Protein AF-A0A183DCK0-F1 (afdb_monomer_lite)

Foldseek 3Di:
DVLLVCLPLVNCVVCVPVNVVVLVCCVVVLLLLCLCVPQLPPFDCVDPVSVVVNVSSLSSVVSSCVSPVVCLLVCLVSCVLVSLLCLLLPDDDDDPNNLSSLQVNLVSLQSDPSSLVSCPDPDLSLLSLLNSLLVPLQHEQPDPSSVSSNLSSLSSLLSSLVPLVVLVSCVVSCVLVSLVSSCVNVYPCVVSSVSSLCSSQPDPSNPVVVVVNVVSVVVVVVVVVVVVD

Organism: NCBI:txid637853

Radius of gyration: 19.76 Å; chains: 1; bounding box: 45×34×69 Å

Secondary structure (DSSP, 8-state):
-HHHHHT-HHHHHT-HHHHHHHHHHHHHTTHHHHHIIIIITT--TTSHHHHHHHHHHHHHHHHHHHH-GGGHHHHHHTTHHHHHHHHHT-SS---HHHHHHHHHHHHHHHH-HHHHHHHHHSS-HHHHHHHHHGGGGSS--SSHHHHHHHHHHHHHHHHHHTSHHHHHHHHHTTHHHHHHHHHHHTSTTHHHHHHHHHHHHSSGGGHHHHHHHHHHHHHHHHHHHHHT-

Structure (mmCIF, N/CA/C/O backbone):
data_AF-A0A183DCK0-F1
#
_entry.id   AF-A0A183DCK0-F1
#
loop_
_atom_site.group_PDB
_atom_site.id
_atom_site.type_symbol
_atom_site.label_atom_id
_atom_site.label_alt_id
_atom_site.label_comp_id
_atom_site.label_asym_id
_atom_site.label_entity_id
_atom_site.label_seq_id
_atom_site.pdbx_PDB_ins_code
_atom_site.Cartn_x
_atom_site.Cartn_y
_atom_site.Cartn_z
_atom_site.occupancy
_atom_site.B_iso_or_equiv
_atom_site.auth_seq_id
_atom_site.auth_comp_id
_atom_site.auth_asym_id
_atom_site.auth_atom_id
_atom_site.pdbx_PDB_model_num
ATOM 1 N N . LEU A 1 1 ? -16.935 0.862 16.645 1.00 60.38 1 LEU A N 1
ATOM 2 C CA . LEU A 1 1 ? -17.745 2.084 16.857 1.00 60.38 1 LEU A CA 1
ATOM 3 C C . LEU A 1 1 ? -17.142 2.965 17.949 1.00 60.38 1 LEU A C 1
ATOM 5 O O . LEU A 1 1 ? -16.462 3.898 17.568 1.00 60.38 1 LEU A O 1
ATOM 9 N N . LEU A 1 2 ? -17.230 2.630 19.247 1.00 76.62 2 LEU A N 1
ATOM 10 C CA . LEU A 1 2 ? -16.714 3.510 20.319 1.00 76.62 2 LEU A CA 1
ATOM 11 C C . LEU A 1 2 ? -15.236 3.915 20.157 1.00 76.62 2 LEU A C 1
ATOM 13 O O . LEU A 1 2 ? -14.918 5.094 20.220 1.00 76.62 2 LEU A O 1
ATOM 17 N N . PHE A 1 3 ? -14.328 2.960 19.920 1.00 75.31 3 PHE A N 1
ATOM 18 C CA . PHE A 1 3 ? -12.911 3.299 19.738 1.00 75.31 3 PHE A CA 1
ATOM 19 C C . PHE A 1 3 ? -12.665 4.164 18.504 1.00 75.31 3 PHE A C 1
ATOM 21 O O . PHE A 1 3 ? -11.875 5.085 18.596 1.00 75.31 3 PHE A O 1
ATOM 28 N N . LYS A 1 4 ? -13.380 3.911 17.401 1.00 75.56 4 LYS A N 1
ATOM 29 C CA . LYS A 1 4 ? -13.268 4.703 16.171 1.00 75.56 4 LYS A CA 1
ATOM 30 C C . LYS A 1 4 ? -13.630 6.167 16.418 1.00 75.56 4 LYS A C 1
ATOM 32 O O . LYS A 1 4 ? -12.892 7.041 15.999 1.00 75.56 4 LYS A O 1
ATOM 37 N N . GLU A 1 5 ? -14.735 6.418 17.118 1.00 77.94 5 GLU A N 1
ATOM 38 C CA . GLU A 1 5 ? -15.167 7.781 17.456 1.00 77.94 5 GLU A CA 1
ATOM 39 C C . GLU A 1 5 ? -14.168 8.472 18.392 1.00 77.94 5 GLU A C 1
ATOM 41 O O . GLU A 1 5 ? -13.833 9.631 18.192 1.00 77.94 5 GLU A O 1
ATOM 46 N N . LEU A 1 6 ? -13.635 7.752 19.384 1.00 78.31 6 LEU A N 1
ATOM 47 C CA . LEU A 1 6 ? -12.652 8.305 20.323 1.00 78.31 6 LEU A CA 1
ATOM 48 C C . LEU A 1 6 ? -11.279 8.565 19.694 1.00 78.31 6 LEU A C 1
ATOM 50 O O . LEU A 1 6 ? -10.517 9.376 20.217 1.00 78.31 6 LEU A O 1
ATOM 54 N N . THR A 1 7 ? -10.943 7.849 18.623 1.00 78.56 7 THR A N 1
ATOM 55 C CA . THR A 1 7 ? -9.705 8.058 17.874 1.00 78.56 7 THR A CA 1
ATOM 56 C C . THR A 1 7 ? -9.913 8.911 16.638 1.00 78.56 7 THR A C 1
ATOM 58 O O . THR A 1 7 ? -8.972 9.045 15.878 1.00 78.56 7 THR A O 1
ATOM 61 N N . ASP A 1 8 ? -11.102 9.443 16.366 1.00 82.88 8 ASP A N 1
ATOM 62 C CA . ASP A 1 8 ? -11.321 10.279 15.185 1.00 82.88 8 ASP A CA 1
ATOM 63 C C . ASP A 1 8 ? -10.396 11.509 15.193 1.00 82.88 8 ASP A C 1
ATOM 65 O O . ASP A 1 8 ? -10.153 12.096 16.250 1.00 82.88 8 ASP A O 1
ATOM 69 N N . VAL A 1 9 ? -9.851 11.879 14.031 1.00 75.44 9 VAL A N 1
ATOM 70 C CA . VAL A 1 9 ? -8.828 12.932 13.918 1.00 75.44 9 VAL A CA 1
ATOM 71 C C . VAL A 1 9 ? -9.340 14.269 14.456 1.00 75.44 9 VAL A C 1
ATOM 73 O O . VAL A 1 9 ? -8.598 14.961 15.157 1.00 75.44 9 VAL A O 1
ATOM 76 N N . ASP A 1 10 ? -10.610 14.605 14.219 1.00 76.62 10 ASP A N 1
ATOM 77 C CA . ASP A 1 10 ? -11.201 15.837 14.746 1.00 76.62 10 ASP A CA 1
ATOM 78 C C . ASP A 1 10 ? -11.257 15.787 16.280 1.00 76.62 10 ASP A C 1
ATOM 80 O O . ASP A 1 10 ? -10.845 16.729 16.958 1.00 76.62 10 ASP A O 1
ATOM 84 N N . THR A 1 11 ? -11.633 14.634 16.839 1.00 76.19 11 THR A N 1
ATOM 85 C CA . THR A 1 11 ? -11.680 14.415 18.295 1.00 76.19 11 THR A CA 1
ATOM 86 C C . THR A 1 11 ? -10.284 14.454 18.929 1.00 76.19 11 THR A C 1
ATOM 88 O O . THR A 1 11 ? -10.108 15.002 20.021 1.00 76.19 11 THR A O 1
ATOM 91 N N . LEU A 1 12 ? -9.265 13.905 18.260 1.00 75.31 12 LEU A N 1
ATOM 92 C CA . LEU A 1 12 ? -7.881 13.938 18.747 1.00 75.31 12 LEU A CA 1
ATOM 93 C C . LEU A 1 12 ? -7.300 15.362 18.722 1.00 75.31 12 LEU A C 1
ATOM 95 O O . LEU A 1 12 ? -6.540 15.729 19.625 1.00 75.31 12 LEU A O 1
ATOM 99 N N . ASN A 1 13 ? -7.694 16.177 17.742 1.00 75.12 13 ASN A N 1
ATOM 100 C CA . ASN A 1 13 ? -7.242 17.563 17.599 1.00 75.12 13 ASN A CA 1
ATOM 101 C C . ASN A 1 13 ? -7.903 18.529 18.599 1.00 75.12 13 ASN A C 1
ATOM 103 O O . ASN A 1 13 ? -7.311 19.552 18.944 1.00 75.12 13 ASN A O 1
ATOM 107 N N . GLU A 1 14 ? -9.091 18.212 19.121 1.00 75.88 14 GLU A N 1
ATOM 108 C CA . GLU A 1 14 ? -9.791 19.048 20.111 1.00 75.88 14 GLU A CA 1
ATOM 109 C C . GLU A 1 14 ? -9.135 19.043 21.508 1.00 75.88 14 GLU A C 1
ATOM 111 O O . GLU A 1 14 ? -9.396 19.930 22.327 1.00 75.88 14 GLU A O 1
ATOM 116 N N . GLY A 1 15 ? -8.254 18.079 21.802 1.00 72.25 15 GLY A N 1
ATOM 117 C CA . GLY A 1 15 ? -7.637 17.941 23.120 1.00 72.25 15 GLY A CA 1
ATOM 118 C C . GLY A 1 15 ? -6.331 17.155 23.121 1.00 72.25 15 GLY A C 1
ATOM 119 O O . GLY A 1 15 ? -6.280 16.065 23.691 1.00 72.25 15 GLY A O 1
ATOM 120 N N . GLU A 1 16 ? -5.254 17.740 22.580 1.00 67.44 16 GLU A N 1
ATOM 121 C CA . GLU A 1 16 ? -3.932 17.098 22.413 1.00 67.44 16 GLU A CA 1
ATOM 122 C C . GLU A 1 16 ? -3.433 16.346 23.666 1.00 67.44 16 GLU A C 1
ATOM 124 O O . GLU A 1 16 ? -2.915 15.232 23.577 1.00 67.44 16 GLU A O 1
ATOM 129 N N . GLY A 1 17 ? -3.623 16.916 24.864 1.00 72.75 17 GLY A N 1
ATOM 130 C CA . GLY A 1 17 ? -3.184 16.297 26.121 1.00 72.75 17 GLY A CA 1
ATOM 131 C C . GLY A 1 17 ? -4.008 15.075 26.561 1.00 72.75 17 GLY A C 1
ATOM 132 O O . GLY A 1 17 ? -3.490 14.210 27.272 1.00 72.75 17 GLY A O 1
ATOM 133 N N . GLY A 1 18 ? -5.284 14.999 26.171 1.00 77.19 18 GLY A N 1
ATOM 134 C CA . GLY A 1 18 ? -6.150 13.836 26.396 1.00 77.19 18 GLY A CA 1
ATOM 135 C C . GLY A 1 18 ? -5.949 12.769 25.321 1.00 77.19 18 GLY A C 1
ATOM 136 O O . GLY A 1 18 ? -5.794 11.592 25.649 1.00 77.19 18 GLY A O 1
ATOM 137 N N . ALA A 1 19 ? -5.848 13.209 24.066 1.00 78.06 19 ALA A N 1
ATOM 138 C CA . ALA A 1 19 ? -5.544 12.388 22.901 1.00 78.06 19 ALA A CA 1
ATOM 139 C C . ALA A 1 19 ? -4.237 11.608 23.089 1.00 78.06 19 ALA A C 1
ATOM 141 O O . ALA A 1 19 ? -4.235 10.382 23.012 1.00 78.06 19 ALA A O 1
ATOM 142 N N . ALA A 1 20 ? -3.147 12.286 23.465 1.00 81.56 20 ALA A N 1
ATOM 143 C CA . ALA A 1 20 ? -1.859 11.633 23.691 1.00 81.56 20 ALA A CA 1
ATOM 144 C C . ALA A 1 20 ? -1.940 10.508 24.738 1.00 81.56 20 ALA A C 1
ATOM 146 O O . ALA A 1 20 ? -1.397 9.430 24.511 1.00 81.56 20 ALA A O 1
ATOM 147 N N . LYS A 1 21 ? -2.677 10.718 25.840 1.00 85.75 21 LYS A N 1
ATOM 148 C CA . LYS A 1 21 ? -2.867 9.700 26.889 1.00 85.75 21 LYS A CA 1
ATOM 149 C C . LYS A 1 21 ? -3.709 8.519 26.421 1.00 85.75 21 LYS A C 1
ATOM 151 O O . LYS A 1 21 ? -3.420 7.389 26.806 1.00 85.75 21 LYS A O 1
ATOM 156 N N . LEU A 1 22 ? -4.752 8.768 25.627 1.00 84.38 22 LEU A N 1
ATOM 157 C CA . LEU A 1 22 ? -5.562 7.701 25.045 1.00 84.38 22 LEU A CA 1
ATOM 158 C C . LEU A 1 22 ? -4.717 6.854 24.091 1.00 84.38 22 LEU A C 1
ATOM 160 O O . LEU A 1 22 ? -4.708 5.633 24.212 1.00 84.38 22 LEU A O 1
ATOM 164 N N . ILE A 1 23 ? -3.958 7.496 23.200 1.00 84.44 23 ILE A N 1
ATOM 165 C CA . ILE A 1 23 ? -3.058 6.803 22.276 1.00 84.44 23 ILE A CA 1
ATOM 166 C C . ILE A 1 23 ? -1.980 6.035 23.052 1.00 84.44 23 ILE A C 1
ATOM 168 O O . ILE A 1 23 ? -1.741 4.869 22.752 1.00 84.44 23 ILE A O 1
ATOM 172 N N . ASP A 1 24 ? -1.384 6.620 24.096 1.00 86.94 24 ASP A N 1
ATOM 173 C CA . ASP A 1 24 ? -0.443 5.915 24.979 1.00 86.94 24 ASP A CA 1
ATOM 174 C C . ASP A 1 24 ? -1.068 4.668 25.612 1.00 86.94 24 ASP A C 1
ATOM 176 O O . ASP A 1 24 ? -0.432 3.615 25.654 1.00 86.94 24 ASP A O 1
ATOM 180 N N . ALA A 1 25 ? -2.316 4.764 26.074 1.00 87.62 25 ALA A N 1
ATOM 181 C CA . ALA A 1 25 ? -3.033 3.637 26.656 1.00 87.62 25 ALA A CA 1
ATOM 182 C C . ALA A 1 25 ? -3.350 2.549 25.616 1.00 87.62 25 ALA A C 1
ATOM 184 O O . ALA A 1 25 ? -3.190 1.367 25.914 1.00 87.62 25 ALA A O 1
ATOM 185 N N . LEU A 1 26 ? -3.752 2.927 24.399 1.00 85.19 26 LEU A N 1
ATOM 186 C CA . LEU A 1 26 ? -4.018 1.988 23.303 1.00 85.19 26 LEU A CA 1
ATOM 187 C C . LEU A 1 26 ? -2.738 1.263 22.865 1.00 85.19 26 LEU A C 1
ATOM 189 O O . LEU A 1 26 ? -2.720 0.036 22.763 1.00 85.19 26 LEU A O 1
ATOM 193 N N . VAL A 1 27 ? -1.649 2.007 22.665 1.00 84.31 27 VAL A N 1
ATOM 194 C CA . VAL A 1 27 ? -0.335 1.453 22.304 1.00 84.31 27 VAL A CA 1
ATOM 195 C C . VAL A 1 27 ? 0.192 0.548 23.422 1.00 84.31 27 VAL A C 1
ATOM 197 O O . VAL A 1 27 ? 0.602 -0.582 23.159 1.00 84.31 27 VAL A O 1
ATOM 200 N N . GLY A 1 28 ? 0.132 1.003 24.678 1.00 84.12 28 GLY A N 1
ATOM 201 C CA . GLY A 1 28 ? 0.543 0.217 25.845 1.00 84.12 28 GLY A CA 1
ATOM 202 C C . GLY A 1 28 ? -0.314 -1.034 26.069 1.00 84.12 28 GLY A C 1
ATOM 203 O O . GLY A 1 28 ? 0.189 -2.041 26.564 1.00 84.12 28 GLY A O 1
ATOM 204 N N . GLY A 1 29 ? -1.581 -0.997 25.653 1.00 84.25 29 GLY A N 1
ATOM 205 C CA . GLY A 1 29 ? -2.537 -2.100 25.726 1.00 84.25 29 GLY A CA 1
ATOM 206 C C . GLY A 1 29 ? -2.437 -3.134 24.602 1.00 84.25 29 GLY A C 1
ATOM 207 O O . GLY A 1 29 ? -3.351 -3.941 24.474 1.00 84.25 29 GLY A O 1
ATOM 208 N N . GLN A 1 30 ? -1.371 -3.121 23.789 1.00 85.06 30 GLN A N 1
ATOM 209 C CA . GLN A 1 30 ? -1.190 -4.042 22.656 1.00 85.06 30 GLN A CA 1
ATOM 210 C C . GLN A 1 30 ? -2.368 -4.005 21.665 1.00 85.06 30 GLN A C 1
ATOM 212 O O . GLN A 1 30 ? -2.911 -5.042 21.272 1.00 85.06 30 GLN A O 1
ATOM 217 N N . LEU A 1 31 ? -2.780 -2.795 21.263 1.00 83.94 31 LEU A N 1
ATOM 218 C CA . LEU A 1 31 ? -3.867 -2.585 20.300 1.00 83.94 31 LEU A CA 1
ATOM 219 C C . LEU A 1 31 ? -3.729 -3.472 19.053 1.00 83.94 31 LEU A C 1
ATOM 221 O O . LEU A 1 31 ? -4.703 -4.115 18.670 1.00 83.94 31 LEU A O 1
ATOM 225 N N . ILE A 1 32 ? -2.543 -3.524 18.430 1.00 85.69 32 ILE A N 1
ATOM 226 C CA . ILE A 1 32 ? -2.361 -4.276 17.180 1.00 85.69 32 ILE A CA 1
ATOM 227 C C . ILE A 1 32 ? -2.448 -5.776 17.422 1.00 85.69 32 ILE A C 1
ATOM 229 O O . ILE A 1 32 ? -3.179 -6.446 16.700 1.00 85.69 32 ILE A O 1
ATOM 233 N N . GLU A 1 33 ? -1.761 -6.308 18.432 1.00 83.69 33 GLU A N 1
ATOM 234 C CA . GLU A 1 33 ? -1.868 -7.728 18.779 1.00 83.69 33 GLU A CA 1
ATOM 235 C C . GLU A 1 33 ? -3.328 -8.126 19.038 1.00 83.69 33 GLU A C 1
ATOM 237 O O . GLU A 1 33 ? -3.812 -9.116 18.486 1.00 83.69 33 GLU A O 1
ATOM 242 N N . THR A 1 34 ? -4.057 -7.311 19.805 1.00 83.56 34 THR A N 1
ATOM 243 C CA . THR A 1 34 ? -5.474 -7.546 20.101 1.00 83.56 34 THR A CA 1
ATOM 244 C C . THR A 1 34 ? -6.317 -7.500 18.829 1.00 83.56 34 THR A C 1
ATOM 246 O O . THR A 1 34 ? -7.148 -8.379 18.613 1.00 83.56 34 THR A O 1
ATOM 249 N N . LEU A 1 35 ? -6.095 -6.515 17.956 1.00 82.62 35 LEU A N 1
ATOM 250 C CA . LEU A 1 35 ? -6.803 -6.392 16.683 1.00 82.62 35 LEU A CA 1
ATOM 251 C C . LEU A 1 35 ? -6.548 -7.608 15.791 1.00 82.62 35 LEU A C 1
ATOM 253 O O . LEU A 1 35 ? -7.496 -8.187 15.259 1.00 82.62 35 LEU A O 1
ATOM 257 N N . VAL A 1 36 ? -5.288 -8.021 15.657 1.00 81.81 36 VAL A N 1
ATOM 258 C CA . VAL A 1 36 ? -4.904 -9.152 14.811 1.00 81.81 36 VAL A CA 1
ATOM 259 C C . VAL A 1 36 ? -5.510 -10.454 15.345 1.00 81.81 36 VAL A C 1
ATOM 261 O O . VAL A 1 36 ? -6.183 -11.163 14.599 1.00 81.81 36 VAL A O 1
ATOM 264 N N . GLN A 1 37 ? -5.362 -10.738 16.642 1.00 79.19 37 GLN A N 1
ATOM 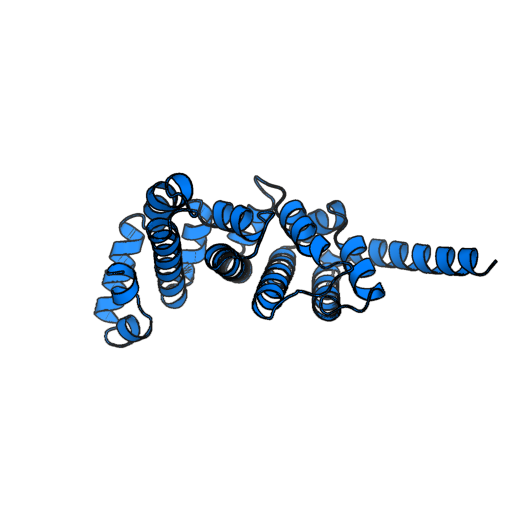265 C CA . GLN A 1 37 ? -5.876 -11.972 17.249 1.00 79.19 37 GLN A CA 1
ATOM 266 C C . GLN A 1 37 ? -7.409 -12.027 17.313 1.00 79.19 37 GLN A C 1
ATOM 268 O O . GLN A 1 37 ? -8.001 -13.094 17.151 1.00 79.19 37 GLN A O 1
ATOM 273 N N . GLN A 1 38 ? -8.070 -10.903 17.605 1.00 74.75 38 GLN A N 1
ATOM 274 C CA . GLN A 1 38 ? -9.519 -10.889 17.843 1.00 74.75 38 GLN A CA 1
ATOM 275 C C . GLN A 1 38 ? -10.335 -10.615 16.586 1.00 74.75 38 GLN A C 1
ATOM 277 O O . GLN A 1 38 ? -11.450 -11.117 16.485 1.00 74.75 38 GLN A O 1
ATOM 282 N N . SER A 1 39 ? -9.806 -9.828 15.648 1.00 72.88 39 SER A N 1
ATOM 283 C CA . SER A 1 39 ? -10.558 -9.411 14.460 1.00 72.88 39 SER A CA 1
ATOM 284 C C . SER A 1 39 ? -10.136 -10.236 13.253 1.00 72.88 39 SER A C 1
ATOM 286 O O . SER A 1 39 ? -10.895 -11.035 12.721 1.00 72.88 39 SER A O 1
ATOM 288 N N . VAL A 1 40 ? -8.874 -10.101 12.872 1.00 72.19 40 VAL A N 1
ATOM 289 C CA . VAL A 1 40 ? -8.329 -10.609 11.611 1.00 72.19 40 VAL A CA 1
ATOM 290 C C . VAL A 1 40 ? -8.345 -12.138 11.498 1.00 72.19 40 VAL A C 1
ATOM 292 O O . VAL A 1 40 ? -8.562 -12.669 10.410 1.00 72.19 40 VAL A O 1
ATOM 295 N N . GLU A 1 41 ? -8.087 -12.856 12.590 1.00 74.94 41 GLU A N 1
ATOM 296 C CA . GLU A 1 41 ? -7.992 -14.323 12.563 1.00 74.94 41 GLU A CA 1
ATOM 297 C C . GLU A 1 41 ? -9.324 -15.036 12.825 1.00 74.94 41 GLU A C 1
ATOM 299 O O . GLU A 1 41 ? -9.424 -16.244 12.605 1.00 74.94 41 GLU A O 1
ATOM 304 N N . ARG A 1 42 ? -10.337 -14.319 13.322 1.00 84.00 42 ARG A N 1
ATOM 305 C CA . ARG A 1 42 ? -11.556 -14.930 13.874 1.00 84.00 42 ARG A CA 1
ATOM 306 C C . ARG A 1 42 ? -12.841 -14.497 13.193 1.00 84.00 42 ARG A C 1
ATOM 308 O O . ARG A 1 42 ? -13.797 -15.265 13.241 1.00 84.00 42 ARG A O 1
ATOM 315 N N . LEU A 1 43 ? -12.870 -13.290 12.638 1.00 87.38 43 LEU A N 1
ATOM 316 C CA . LEU A 1 43 ? -14.071 -12.718 12.052 1.00 87.38 43 LEU A CA 1
ATOM 317 C C . LEU A 1 43 ? -14.263 -13.193 10.609 1.00 87.38 43 LEU A C 1
ATOM 319 O O . LEU A 1 43 ? -13.312 -13.288 9.830 1.00 87.38 43 LEU A O 1
ATOM 323 N N . ASP A 1 44 ? -15.510 -13.480 10.266 1.00 88.25 44 ASP A N 1
ATOM 324 C CA . ASP A 1 44 ? -15.971 -13.870 8.944 1.00 88.25 44 ASP A CA 1
ATOM 325 C C . ASP A 1 44 ? -16.509 -12.641 8.201 1.00 88.25 44 ASP A C 1
ATOM 327 O O . ASP A 1 44 ? -17.615 -12.165 8.447 1.00 88.25 44 ASP A O 1
ATOM 331 N N . GLU A 1 45 ? -15.736 -12.141 7.235 1.00 90.88 45 GLU A N 1
ATOM 332 C CA . GLU A 1 45 ? -16.111 -10.981 6.414 1.00 90.88 45 GLU A CA 1
ATOM 333 C C . GLU A 1 45 ? -17.342 -11.211 5.517 1.00 90.88 45 GLU A C 1
ATOM 335 O O . GLU A 1 45 ? -17.824 -10.271 4.884 1.00 90.88 45 GLU A O 1
ATOM 340 N N . THR A 1 46 ? -17.888 -12.432 5.450 1.00 91.06 46 THR A N 1
ATOM 341 C CA . THR A 1 46 ? -19.195 -12.673 4.815 1.00 91.06 46 THR A CA 1
ATOM 342 C C . THR A 1 46 ? -20.368 -12.257 5.709 1.00 91.06 46 THR A C 1
ATOM 344 O O . THR A 1 46 ? -21.479 -12.040 5.212 1.00 91.06 46 THR A O 1
ATOM 347 N N . VAL A 1 47 ? -20.128 -12.082 7.012 1.00 95.06 47 VAL A N 1
ATOM 348 C CA . VAL A 1 47 ? -21.081 -11.530 7.975 1.00 95.06 47 VAL A CA 1
ATOM 349 C C . VAL A 1 47 ? -20.876 -10.020 8.052 1.00 95.06 47 VAL A C 1
ATOM 351 O O . VAL A 1 47 ? -19.824 -9.540 8.464 1.00 95.06 47 VAL A O 1
ATOM 354 N N . LYS A 1 48 ? -21.906 -9.249 7.680 1.00 93.75 48 LYS A N 1
ATOM 355 C CA . LYS A 1 48 ? -21.819 -7.783 7.580 1.00 93.75 48 LYS A CA 1
ATOM 356 C C . LYS A 1 48 ? -21.277 -7.119 8.852 1.00 93.75 48 LYS A C 1
ATOM 358 O O . LYS A 1 48 ? -20.363 -6.311 8.761 1.00 93.75 48 LYS A O 1
ATOM 363 N N . ASP A 1 49 ? -21.808 -7.479 10.017 1.00 92.88 49 ASP A N 1
ATOM 364 C CA . ASP A 1 49 ? -21.403 -6.865 11.289 1.00 92.88 49 ASP A CA 1
ATOM 365 C C . ASP A 1 49 ? -19.929 -7.151 11.626 1.00 92.88 49 ASP A C 1
ATOM 367 O O . ASP A 1 49 ? -19.243 -6.321 12.223 1.00 92.88 49 ASP A O 1
ATOM 371 N N . GLU A 1 50 ? -19.420 -8.313 11.213 1.00 93.62 50 GLU A N 1
ATOM 372 C CA . GLU A 1 50 ? -18.028 -8.715 11.414 1.00 93.62 50 GLU A CA 1
ATOM 373 C C . GLU A 1 50 ? -17.091 -8.030 10.407 1.00 93.62 50 GLU A C 1
ATOM 375 O O . GLU A 1 50 ? -16.015 -7.555 10.782 1.00 93.62 50 GLU A O 1
ATOM 380 N N . ALA A 1 51 ? -17.528 -7.872 9.154 1.00 93.44 51 ALA A N 1
ATOM 381 C CA . ALA A 1 51 ? -16.833 -7.056 8.160 1.00 93.44 51 ALA A CA 1
ATOM 382 C C . ALA A 1 51 ? -16.735 -5.584 8.601 1.00 93.44 51 ALA A C 1
ATOM 384 O O . ALA A 1 51 ? -15.654 -4.992 8.529 1.00 93.44 51 ALA A O 1
ATOM 385 N N . ASP A 1 52 ? -17.828 -5.017 9.125 1.00 92.69 52 ASP A N 1
ATOM 386 C CA . ASP A 1 52 ? -17.874 -3.658 9.676 1.00 92.69 52 ASP A CA 1
ATOM 387 C C . ASP A 1 52 ? -16.970 -3.531 10.917 1.00 92.69 52 ASP A C 1
ATOM 389 O O . ASP A 1 52 ? -16.351 -2.486 11.147 1.00 92.69 52 ASP A O 1
ATOM 393 N N . ALA A 1 53 ? -16.850 -4.585 11.732 1.00 90.88 53 ALA A N 1
ATOM 394 C CA . ALA A 1 53 ? -15.933 -4.607 12.869 1.00 90.88 53 ALA A CA 1
ATOM 395 C C . ALA A 1 53 ? -14.464 -4.543 12.422 1.00 90.88 53 ALA A C 1
ATOM 397 O O . ALA A 1 53 ? -13.713 -3.735 12.975 1.00 90.88 53 ALA A O 1
ATOM 398 N N . ILE A 1 54 ? -14.072 -5.310 11.396 1.00 92.50 54 ILE A N 1
ATOM 399 C CA . ILE A 1 54 ? -12.727 -5.235 10.798 1.00 92.50 54 ILE A CA 1
ATOM 400 C C . ILE A 1 54 ? -12.471 -3.833 10.246 1.00 92.50 54 ILE A C 1
ATOM 402 O O . ILE A 1 54 ? -11.452 -3.229 10.577 1.00 92.50 54 ILE A O 1
ATOM 406 N N . HIS A 1 55 ? -13.413 -3.284 9.478 1.00 93.25 55 HIS A N 1
ATOM 407 C CA . HIS A 1 55 ? -13.289 -1.947 8.900 1.00 93.25 55 HIS A CA 1
ATOM 408 C C . HIS A 1 55 ? -13.039 -0.879 9.974 1.00 93.25 55 HIS A C 1
ATOM 410 O O . HIS A 1 55 ? -12.119 -0.067 9.883 1.00 93.25 55 HIS A O 1
ATOM 416 N N . ASN A 1 56 ? -13.837 -0.908 11.045 1.00 91.19 56 ASN A N 1
ATOM 417 C CA . ASN A 1 56 ? -13.683 0.011 12.168 1.00 91.19 56 ASN A CA 1
ATOM 418 C C . ASN A 1 56 ? -12.348 -0.175 12.897 1.00 91.19 56 ASN A C 1
ATOM 420 O O . ASN A 1 56 ? -11.791 0.801 13.390 1.00 91.19 56 ASN A O 1
ATOM 424 N N . ALA A 1 57 ? -11.850 -1.408 12.991 1.00 90.75 57 ALA A N 1
ATOM 425 C CA . ALA A 1 57 ? -10.569 -1.684 13.620 1.00 90.75 57 ALA A CA 1
ATOM 426 C C . ALA A 1 57 ? -9.403 -1.115 12.795 1.00 90.75 57 ALA A C 1
ATOM 428 O O . ALA A 1 57 ? -8.501 -0.511 13.370 1.00 90.75 57 ALA A O 1
ATOM 429 N N . LEU A 1 58 ? -9.445 -1.238 11.463 1.00 93.38 58 LEU A N 1
ATOM 430 C CA . LEU A 1 58 ? -8.455 -0.621 10.571 1.00 93.38 58 LEU A CA 1
ATOM 431 C C . LEU A 1 58 ? -8.467 0.908 10.675 1.00 93.38 58 LEU A C 1
ATOM 433 O O . LEU A 1 58 ? -7.403 1.506 10.792 1.00 93.38 58 LEU A O 1
ATOM 437 N N . SER A 1 59 ? -9.653 1.515 10.757 1.00 92.62 59 SER A N 1
ATOM 438 C CA . SER A 1 59 ? -9.799 2.963 10.962 1.00 92.62 59 SER A CA 1
ATOM 439 C C . SER A 1 59 ? -9.196 3.453 12.277 1.00 92.62 59 SER A C 1
ATOM 441 O O . SER A 1 59 ? -8.535 4.484 12.307 1.00 92.62 59 SER A O 1
ATOM 443 N N . VAL A 1 60 ? -9.319 2.686 13.365 1.00 90.75 60 VAL A N 1
ATOM 444 C CA . VAL A 1 60 ? -8.622 3.014 14.621 1.00 90.75 60 VAL A CA 1
ATOM 445 C C . VAL A 1 60 ? -7.101 3.001 14.431 1.00 90.75 60 VAL A C 1
ATOM 447 O O . VAL A 1 60 ? -6.412 3.857 14.980 1.00 90.75 60 VAL A O 1
ATOM 450 N N . VAL A 1 61 ? -6.562 2.048 13.664 1.00 92.31 61 VAL A N 1
ATOM 451 C CA . VAL A 1 61 ? -5.114 1.976 13.401 1.00 92.31 61 VAL A CA 1
ATOM 452 C C . VAL A 1 61 ? -4.639 3.154 12.563 1.00 92.31 61 VAL A C 1
ATOM 454 O O . VAL A 1 61 ? -3.613 3.739 12.898 1.00 92.31 61 VAL A O 1
ATOM 457 N N . GLU A 1 62 ? -5.365 3.499 11.504 1.00 93.56 62 GLU A N 1
ATOM 458 C CA . GLU A 1 62 ? -5.064 4.659 10.663 1.00 93.56 62 GLU A CA 1
ATOM 459 C C . GLU A 1 62 ? -5.005 5.941 11.496 1.00 93.56 62 GLU A C 1
ATOM 461 O O . GLU A 1 62 ? -3.971 6.603 11.521 1.00 93.56 62 GLU A O 1
ATOM 466 N N . ASN A 1 63 ? -6.035 6.216 12.297 1.00 91.00 63 ASN A N 1
ATOM 467 C CA . ASN A 1 63 ? -6.055 7.431 13.104 1.00 91.00 63 ASN A CA 1
ATOM 468 C C . ASN A 1 63 ? -4.908 7.476 14.134 1.00 91.00 63 ASN A C 1
ATOM 470 O O . ASN A 1 63 ? -4.349 8.535 14.432 1.00 91.00 63 ASN A O 1
ATOM 474 N N . VAL A 1 64 ? -4.533 6.319 14.697 1.00 90.62 64 VAL A N 1
ATOM 475 C CA . VAL A 1 64 ? -3.362 6.221 15.581 1.00 90.62 64 VAL A CA 1
ATOM 476 C C . VAL A 1 64 ? -2.073 6.516 14.810 1.00 90.62 64 VAL A C 1
ATOM 478 O O . VAL A 1 64 ? -1.188 7.162 15.368 1.00 90.62 64 VAL A O 1
ATOM 481 N N . LEU A 1 65 ? -1.944 6.058 13.561 1.00 92.62 65 LEU A N 1
ATOM 482 C CA . LEU A 1 65 ? -0.780 6.331 12.713 1.00 92.62 65 LEU A CA 1
ATOM 483 C C . LEU A 1 65 ? -0.692 7.808 12.317 1.00 92.62 65 LEU A C 1
ATOM 485 O O . LEU A 1 65 ? 0.409 8.356 12.365 1.00 92.62 65 LEU A O 1
ATOM 489 N N . ASP A 1 66 ? -1.818 8.455 12.022 1.00 90.75 66 ASP A N 1
ATOM 490 C CA . ASP A 1 66 ? -1.875 9.892 11.725 1.00 90.75 66 ASP A CA 1
ATOM 491 C C . ASP A 1 66 ? -1.369 10.727 12.904 1.00 90.75 66 ASP A C 1
ATOM 493 O O . ASP A 1 66 ? -0.563 11.645 12.739 1.00 90.75 66 ASP A O 1
ATOM 497 N N . PHE A 1 67 ? -1.781 10.367 14.122 1.00 87.62 67 PHE A N 1
ATOM 498 C CA . PHE A 1 67 ? -1.339 11.056 15.333 1.00 87.62 67 PHE A CA 1
ATOM 499 C C . PHE A 1 67 ? 0.075 10.639 15.780 1.00 87.62 67 PHE A C 1
ATOM 501 O O . PHE A 1 67 ? 0.823 11.430 16.361 1.00 87.62 67 PHE A O 1
ATOM 508 N N . ARG A 1 68 ? 0.462 9.379 15.547 1.00 89.81 68 ARG A N 1
ATOM 509 C CA . ARG A 1 68 ? 1.737 8.793 15.986 1.00 89.81 68 ARG A CA 1
ATOM 510 C C . ARG A 1 68 ? 2.368 7.929 14.884 1.00 89.81 68 ARG A C 1
ATOM 512 O O . ARG A 1 68 ? 2.374 6.700 14.997 1.00 89.81 68 ARG A O 1
ATOM 519 N N . PRO A 1 69 ? 3.052 8.543 13.900 1.00 92.44 69 PRO A N 1
ATOM 520 C CA . PRO A 1 69 ? 3.661 7.816 12.780 1.00 92.44 69 PRO A CA 1
ATOM 521 C C . PRO A 1 69 ? 4.684 6.749 13.197 1.00 92.44 69 PRO A C 1
ATOM 523 O O . PRO A 1 69 ? 4.839 5.726 12.535 1.00 92.44 69 PRO A O 1
ATOM 526 N N . ALA A 1 70 ? 5.351 6.941 14.343 1.00 91.06 70 ALA A N 1
ATOM 527 C CA . ALA A 1 70 ? 6.290 5.967 14.908 1.00 91.06 70 ALA A CA 1
ATOM 528 C C . ALA A 1 70 ? 5.642 4.609 15.250 1.00 91.06 70 ALA A C 1
ATOM 530 O O . ALA A 1 70 ? 6.348 3.615 15.406 1.00 91.06 70 ALA A O 1
ATOM 531 N N . PHE A 1 71 ? 4.310 4.541 15.349 1.00 92.75 71 PHE A N 1
ATOM 532 C CA . PHE A 1 71 ? 3.584 3.296 15.592 1.00 92.75 71 PHE A CA 1
ATOM 533 C C . PHE A 1 71 ? 3.588 2.341 14.385 1.00 92.75 71 PHE A C 1
ATOM 535 O O . PHE A 1 71 ? 3.279 1.158 14.540 1.00 92.75 71 PHE A O 1
ATOM 542 N N . ALA A 1 72 ? 4.005 2.809 13.202 1.00 96.25 72 ALA A N 1
ATOM 543 C CA . ALA A 1 72 ? 4.107 1.986 11.998 1.00 96.25 72 ALA A CA 1
ATOM 544 C C . ALA A 1 72 ? 4.977 0.733 12.203 1.00 96.25 72 ALA A C 1
ATOM 546 O O . ALA A 1 72 ? 4.603 -0.348 11.745 1.00 96.25 72 ALA A O 1
ATOM 547 N N . ASP A 1 73 ? 6.087 0.837 12.941 1.00 95.50 73 ASP A N 1
ATOM 548 C CA . ASP A 1 73 ? 6.948 -0.317 13.230 1.00 95.50 73 ASP A CA 1
ATOM 549 C C . ASP A 1 73 ? 6.209 -1.372 14.062 1.00 95.50 73 ASP A C 1
ATOM 551 O O . ASP A 1 73 ? 6.247 -2.560 13.734 1.00 95.50 73 ASP A O 1
ATOM 555 N N . SER A 1 74 ? 5.435 -0.946 15.065 1.00 94.06 74 SER A N 1
ATOM 556 C CA . SER A 1 74 ? 4.607 -1.848 15.871 1.00 94.06 74 SER A CA 1
ATOM 557 C C . SER A 1 74 ? 3.542 -2.560 15.031 1.00 94.06 74 SER A C 1
ATOM 559 O O . SER A 1 74 ? 3.343 -3.763 15.205 1.00 94.06 74 SER A O 1
ATOM 561 N N . CYS A 1 75 ? 2.917 -1.876 14.063 1.00 94.88 75 CYS A N 1
ATOM 562 C CA . CYS A 1 75 ? 1.990 -2.503 13.111 1.00 94.88 75 CYS A CA 1
ATOM 563 C C . CYS A 1 75 ? 2.658 -3.622 12.289 1.00 94.88 75 CYS A C 1
ATOM 565 O O . CYS A 1 75 ? 2.034 -4.645 11.980 1.00 94.88 75 CYS A O 1
ATOM 567 N N . VAL A 1 76 ? 3.934 -3.457 11.933 1.00 94.56 76 VAL A N 1
ATOM 568 C CA . VAL A 1 76 ? 4.692 -4.461 11.173 1.00 94.56 76 VAL A CA 1
ATOM 569 C C . VAL A 1 76 ? 5.105 -5.639 12.054 1.00 94.56 76 VAL A C 1
ATOM 571 O O . VAL A 1 76 ? 5.000 -6.800 11.638 1.00 94.56 76 VAL A O 1
ATOM 574 N N . GLU A 1 77 ? 5.576 -5.366 13.268 1.00 92.38 77 GLU A N 1
ATOM 575 C CA . GLU A 1 77 ? 6.056 -6.386 14.204 1.00 92.38 77 GLU A CA 1
ATOM 576 C C . GLU A 1 77 ? 4.928 -7.264 14.742 1.00 92.38 77 GLU A C 1
ATOM 578 O O . GLU A 1 77 ? 5.087 -8.485 14.783 1.00 92.38 77 GLU A O 1
ATOM 583 N N . GLN A 1 78 ? 3.778 -6.668 15.060 1.00 91.06 78 GLN A N 1
ATOM 584 C CA . GLN A 1 78 ? 2.632 -7.347 15.675 1.00 91.06 78 GLN A CA 1
ATOM 585 C C . GLN A 1 78 ? 1.697 -8.025 14.654 1.00 91.06 78 GLN A C 1
ATOM 587 O O . GLN A 1 78 ? 0.598 -8.452 14.991 1.00 91.06 78 GLN A O 1
ATOM 592 N N . GLY A 1 79 ? 2.127 -8.166 13.396 1.00 89.50 79 GLY A N 1
ATOM 593 C CA . GLY A 1 79 ? 1.487 -9.052 12.416 1.00 89.50 79 GLY A CA 1
ATOM 594 C C . GLY A 1 79 ? 0.437 -8.412 11.504 1.00 89.50 79 GLY A C 1
ATOM 595 O O . GLY A 1 79 ? 0.105 -9.023 10.482 1.00 89.50 79 GLY A O 1
ATOM 596 N N . LEU A 1 80 ? -0.007 -7.179 11.773 1.00 93.94 80 LEU A N 1
ATOM 597 C CA . LEU A 1 80 ? -0.997 -6.486 10.936 1.00 93.94 80 LEU A CA 1
ATOM 598 C C . LEU A 1 80 ? -0.515 -6.344 9.489 1.00 93.94 80 LEU A C 1
ATOM 600 O O . LEU A 1 80 ? -1.246 -6.692 8.565 1.00 93.94 80 LEU A O 1
ATOM 604 N N . PHE A 1 81 ? 0.743 -5.945 9.280 1.00 95.19 81 PHE A N 1
ATOM 605 C CA . PHE A 1 81 ? 1.325 -5.828 7.936 1.00 95.19 81 PHE A CA 1
ATOM 606 C C . PHE A 1 81 ? 1.185 -7.113 7.102 1.00 95.19 81 PHE A C 1
ATOM 608 O O . PHE A 1 81 ? 0.851 -7.075 5.919 1.00 95.19 81 PHE A O 1
ATOM 615 N N . SER A 1 82 ? 1.409 -8.274 7.726 1.00 92.88 82 SER A N 1
ATOM 616 C CA . SER A 1 82 ? 1.324 -9.560 7.025 1.00 92.88 82 SER A CA 1
ATOM 617 C C . SER A 1 82 ? -0.110 -9.906 6.631 1.00 92.88 82 SER A C 1
ATOM 619 O O . SER A 1 82 ? -0.323 -10.548 5.602 1.00 92.88 82 SER A O 1
ATOM 621 N N . TRP A 1 83 ? -1.089 -9.503 7.442 1.00 93.69 83 TRP A N 1
ATOM 622 C CA . TRP A 1 83 ? -2.493 -9.657 7.088 1.00 93.69 83 TRP A CA 1
ATOM 623 C C . TRP A 1 83 ? -2.906 -8.702 5.970 1.00 93.69 83 TRP A C 1
ATOM 625 O O . TRP A 1 83 ? -3.472 -9.167 4.984 1.00 93.69 83 TRP A O 1
ATOM 635 N N . LEU A 1 84 ? -2.544 -7.418 6.068 1.00 96.56 84 LEU A N 1
ATOM 636 C CA . LEU A 1 84 ? -2.843 -6.406 5.049 1.00 96.56 84 LEU A CA 1
ATOM 637 C C . LEU A 1 84 ? -2.324 -6.830 3.674 1.00 96.56 84 LEU A C 1
ATOM 639 O O . LEU A 1 84 ? -3.076 -6.811 2.704 1.00 96.56 84 LEU A O 1
ATOM 643 N N . LEU A 1 85 ? -1.080 -7.318 3.602 1.00 96.75 85 LEU A N 1
ATOM 644 C CA . LEU A 1 85 ? -0.498 -7.844 2.367 1.00 96.75 85 LEU A CA 1
ATOM 645 C C . LEU A 1 85 ? -1.350 -8.968 1.760 1.00 96.75 85 LEU A C 1
ATOM 647 O O . LEU A 1 85 ? -1.649 -8.939 0.566 1.00 96.75 85 LEU A O 1
ATOM 651 N N . ARG A 1 86 ? -1.766 -9.955 2.566 1.00 94.56 86 ARG A N 1
ATOM 652 C CA . ARG A 1 86 ? -2.606 -11.064 2.085 1.00 94.56 86 ARG A CA 1
ATOM 653 C C . ARG A 1 86 ? -3.993 -10.591 1.668 1.00 94.56 86 ARG A C 1
ATOM 655 O O . ARG A 1 86 ? -4.501 -11.061 0.655 1.00 94.56 86 ARG A O 1
ATOM 662 N N . ARG A 1 87 ? -4.594 -9.679 2.432 1.00 95.50 87 ARG A N 1
ATOM 663 C CA . ARG A 1 87 ? -5.950 -9.184 2.195 1.00 95.50 87 ARG A CA 1
ATOM 664 C C . ARG A 1 87 ? -6.022 -8.313 0.944 1.00 95.50 87 ARG A C 1
ATOM 666 O O . ARG A 1 87 ? -6.849 -8.573 0.074 1.00 95.50 87 ARG A O 1
ATOM 673 N N . ALA A 1 88 ? -5.097 -7.365 0.800 1.00 97.31 88 ALA A N 1
ATOM 674 C CA . ALA A 1 88 ? -4.995 -6.488 -0.364 1.00 97.31 88 ALA A CA 1
ATOM 675 C C . ALA A 1 88 ? -4.743 -7.269 -1.666 1.00 97.31 88 ALA A C 1
ATOM 677 O O . ALA A 1 88 ? -5.245 -6.901 -2.723 1.00 97.31 88 ALA A O 1
ATOM 678 N N . THR A 1 89 ? -3.997 -8.374 -1.599 1.00 96.94 89 THR A N 1
ATOM 679 C CA . THR A 1 89 ? -3.659 -9.205 -2.772 1.00 96.94 89 THR A CA 1
ATOM 680 C C . THR A 1 89 ? -4.564 -10.429 -2.939 1.00 96.94 89 THR A C 1
ATOM 682 O O . THR A 1 89 ? -4.342 -11.263 -3.823 1.00 96.94 89 THR A O 1
ATOM 685 N N . GLN A 1 90 ? -5.613 -10.547 -2.119 1.00 94.94 90 GLN A N 1
ATOM 686 C CA . GLN A 1 90 ? -6.553 -11.658 -2.180 1.00 94.94 90 GLN A CA 1
ATOM 687 C C . GLN A 1 90 ? -7.282 -11.674 -3.527 1.00 94.94 90 GLN A C 1
ATOM 689 O O . GLN A 1 90 ? -7.784 -10.656 -4.005 1.00 94.94 90 GLN A O 1
ATOM 694 N N . ARG A 1 91 ? -7.391 -12.852 -4.146 1.00 93.25 91 ARG A N 1
ATOM 695 C CA . ARG A 1 91 ? -8.172 -13.023 -5.379 1.00 93.25 91 ARG A CA 1
ATOM 696 C C . ARG A 1 91 ? -9.666 -12.904 -5.092 1.00 93.25 91 ARG A C 1
ATOM 698 O O . ARG A 1 91 ? -10.137 -13.424 -4.088 1.00 93.25 91 ARG A O 1
ATOM 705 N N . GLY A 1 92 ? -10.402 -12.304 -6.020 1.00 90.06 92 GLY A N 1
ATOM 706 C CA . GLY A 1 92 ? -11.851 -12.145 -5.917 1.00 90.06 92 GLY A CA 1
ATOM 707 C C . GLY A 1 92 ? -12.288 -10.705 -6.147 1.00 90.06 92 GLY A C 1
ATOM 708 O O . GLY A 1 92 ? -11.483 -9.860 -6.548 1.00 90.06 92 GLY A O 1
ATOM 709 N N . THR A 1 93 ? -13.571 -10.457 -5.900 1.00 91.81 93 THR A N 1
ATOM 710 C CA . THR A 1 93 ? -14.199 -9.139 -6.020 1.00 91.81 93 THR A CA 1
ATOM 711 C C . THR A 1 93 ? -13.570 -8.136 -5.062 1.00 91.81 93 THR A C 1
ATOM 713 O O . THR A 1 93 ? -13.093 -8.503 -3.989 1.00 91.81 93 THR A O 1
ATOM 716 N N . LEU A 1 94 ? -13.564 -6.866 -5.459 1.00 96.12 94 LEU A N 1
ATOM 717 C CA . LEU A 1 94 ? -13.203 -5.782 -4.563 1.00 96.12 94 LEU A CA 1
ATOM 718 C C . LEU A 1 94 ? -14.348 -5.534 -3.575 1.00 96.12 94 LEU A C 1
ATOM 720 O O . LEU A 1 94 ? -15.505 -5.423 -3.972 1.00 96.12 94 LEU A O 1
ATOM 724 N N . ASP A 1 95 ? -13.997 -5.441 -2.301 1.00 96.25 95 ASP A N 1
ATOM 725 C CA . ASP A 1 95 ? -14.878 -5.051 -1.208 1.00 96.25 95 ASP A CA 1
ATOM 726 C C . ASP A 1 95 ? -14.207 -3.926 -0.394 1.00 96.25 95 ASP A C 1
ATOM 728 O O . ASP A 1 95 ? -13.029 -3.614 -0.602 1.00 96.25 95 ASP A O 1
ATOM 732 N N . ALA A 1 96 ? -14.950 -3.315 0.531 1.00 96.12 96 ALA A N 1
ATOM 733 C CA . ALA A 1 96 ? -14.476 -2.164 1.302 1.00 96.12 96 ALA A CA 1
ATOM 734 C C . ALA A 1 96 ? -13.232 -2.469 2.157 1.00 96.12 96 ALA A C 1
ATOM 736 O O . ALA A 1 96 ? -12.335 -1.637 2.260 1.00 96.12 96 ALA A O 1
ATOM 737 N N . ASN A 1 97 ? -13.134 -3.665 2.740 1.00 96.31 97 ASN A N 1
ATOM 738 C CA . ASN A 1 97 ? -11.989 -4.044 3.568 1.00 96.31 97 ASN A CA 1
ATOM 739 C C . ASN A 1 97 ? -10.762 -4.376 2.720 1.00 96.31 97 ASN A C 1
ATOM 741 O O . ASN A 1 97 ? -9.640 -4.081 3.127 1.00 96.31 97 ASN A O 1
ATOM 745 N N . LYS A 1 98 ? -10.949 -4.935 1.520 1.00 97.50 98 LYS A N 1
ATOM 746 C CA . LYS A 1 98 ? -9.865 -5.127 0.550 1.00 97.50 98 LYS A CA 1
ATOM 747 C C . LYS A 1 98 ? -9.282 -3.797 0.083 1.00 97.50 98 LYS A C 1
ATOM 749 O O . LYS A 1 98 ? -8.059 -3.678 -0.014 1.00 97.50 98 LYS A O 1
ATOM 754 N N . MET A 1 99 ? -10.151 -2.825 -0.205 1.00 97.81 99 MET A N 1
ATOM 755 C CA . MET A 1 99 ? -9.739 -1.461 -0.531 1.00 97.81 99 MET A CA 1
ATOM 756 C C . MET A 1 99 ? -8.895 -0.887 0.606 1.00 97.81 99 MET A C 1
ATOM 758 O O . MET A 1 99 ? -7.725 -0.562 0.399 1.00 97.81 99 MET A O 1
ATOM 762 N N . TYR A 1 100 ? -9.449 -0.883 1.819 1.00 97.62 100 TYR A N 1
ATOM 763 C CA . TYR A 1 100 ? -8.787 -0.306 2.984 1.00 97.62 100 TYR A CA 1
ATOM 764 C C . TYR A 1 100 ? -7.454 -0.997 3.293 1.00 97.62 100 TYR A C 1
ATOM 766 O O . TYR A 1 100 ? -6.452 -0.361 3.611 1.00 97.62 100 TYR A O 1
ATOM 774 N N . ALA A 1 101 ? -7.401 -2.322 3.122 1.00 97.75 101 ALA A N 1
ATOM 775 C CA . ALA A 1 101 ? -6.173 -3.078 3.296 1.00 97.75 101 ALA A CA 1
ATOM 776 C C . ALA A 1 101 ? -5.078 -2.658 2.305 1.00 97.75 101 ALA A C 1
ATOM 778 O O . ALA A 1 101 ? -3.905 -2.655 2.673 1.00 97.75 101 ALA A O 1
ATOM 779 N N . SER A 1 102 ? -5.434 -2.318 1.060 1.00 98.50 102 SER A N 1
ATOM 780 C CA . SER A 1 102 ? -4.458 -1.862 0.061 1.00 98.50 102 SER A CA 1
ATOM 781 C C . SER A 1 102 ? -3.906 -0.471 0.357 1.00 98.50 102 SER A C 1
ATOM 783 O O . SER A 1 102 ? -2.700 -0.268 0.225 1.00 98.50 102 SER A O 1
ATOM 785 N N . GLU A 1 103 ? -4.755 0.441 0.823 1.00 98.31 103 GLU A N 1
ATOM 786 C CA . GLU A 1 103 ? -4.367 1.787 1.247 1.00 98.31 103 GLU A CA 1
ATOM 787 C C . GLU A 1 103 ? -3.426 1.733 2.455 1.00 98.31 103 GLU A C 1
ATOM 789 O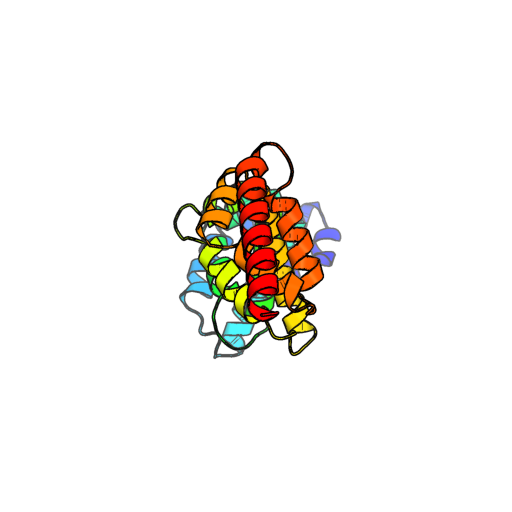 O . GLU A 1 103 ? -2.294 2.218 2.401 1.00 98.31 103 GLU A O 1
ATOM 794 N N . LEU A 1 104 ? -3.832 1.027 3.515 1.00 98.06 104 LEU A N 1
ATOM 795 C CA . LEU A 1 104 ? -3.037 0.927 4.736 1.00 98.06 104 LEU A CA 1
ATOM 796 C C . LEU A 1 104 ? -1.718 0.163 4.508 1.00 98.06 104 LEU A C 1
ATOM 798 O O . LEU A 1 104 ? -0.696 0.472 5.124 1.00 98.06 104 LEU A O 1
ATOM 802 N N . LEU A 1 105 ? -1.699 -0.815 3.593 1.00 98.44 105 LEU A N 1
ATOM 803 C CA . LEU A 1 105 ? -0.465 -1.483 3.167 1.00 98.44 105 LEU A CA 1
ATOM 804 C C . LEU A 1 105 ? 0.508 -0.503 2.499 1.00 98.44 105 LEU A C 1
ATOM 806 O O . LEU A 1 105 ? 1.698 -0.507 2.834 1.00 98.44 105 LEU A O 1
ATOM 810 N N . ALA A 1 106 ? 0.017 0.313 1.561 1.00 98.38 106 ALA A N 1
ATOM 811 C CA . ALA A 1 106 ? 0.821 1.328 0.889 1.00 98.38 106 ALA A CA 1
ATOM 812 C C . ALA A 1 106 ? 1.361 2.353 1.899 1.00 98.38 106 ALA A C 1
ATOM 814 O O . ALA A 1 106 ? 2.565 2.632 1.897 1.00 98.38 106 ALA A O 1
ATOM 815 N N . LEU A 1 107 ? 0.520 2.810 2.836 1.00 98.06 107 LEU A N 1
ATOM 816 C CA . LEU A 1 107 ? 0.908 3.721 3.914 1.00 98.06 107 LEU A CA 1
ATOM 817 C C . LEU A 1 107 ? 2.054 3.156 4.763 1.00 98.06 107 LEU A C 1
ATOM 819 O O . LEU A 1 107 ? 3.050 3.847 4.993 1.00 98.06 107 LEU A O 1
ATOM 8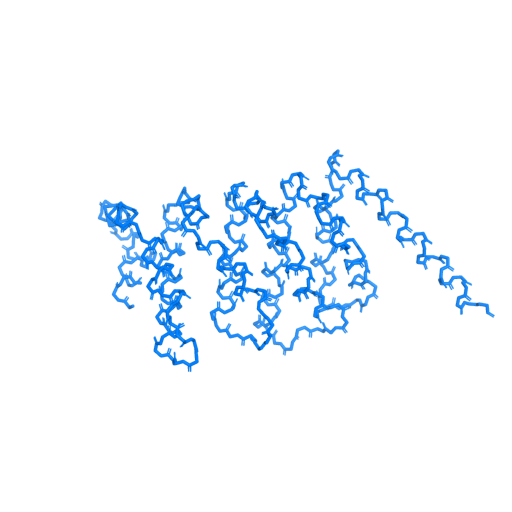23 N N . LEU A 1 108 ? 1.960 1.899 5.211 1.00 98.25 108 LEU A N 1
ATOM 824 C CA . LEU A 1 108 ? 3.005 1.278 6.034 1.00 98.25 108 LEU A CA 1
ATOM 825 C C . LEU A 1 108 ? 4.323 1.113 5.262 1.00 98.25 108 LEU A C 1
ATOM 827 O O . LEU A 1 108 ? 5.392 1.400 5.808 1.00 98.25 108 LEU A O 1
ATOM 831 N N . LEU A 1 109 ? 4.265 0.692 3.992 1.00 98.19 109 LEU A N 1
ATOM 832 C CA . LEU A 1 109 ? 5.453 0.579 3.132 1.00 98.19 109 LEU A CA 1
ATOM 833 C C . LEU A 1 109 ? 6.122 1.931 2.888 1.00 98.19 109 LEU A C 1
ATOM 835 O O . LEU A 1 109 ? 7.353 1.995 2.808 1.00 98.19 109 LEU A O 1
ATOM 839 N N . GLN A 1 110 ? 5.331 2.997 2.778 1.00 97.31 110 GLN A N 1
ATOM 840 C CA . GLN A 1 110 ? 5.828 4.359 2.622 1.00 97.31 110 GLN A CA 1
ATOM 841 C C . GLN A 1 110 ? 6.459 4.873 3.924 1.00 97.31 110 GLN A C 1
ATOM 843 O O . GLN A 1 110 ? 7.540 5.467 3.897 1.00 97.31 110 GLN A O 1
ATOM 848 N N . SER A 1 111 ? 5.824 4.588 5.060 1.00 96.38 111 SER A N 1
ATOM 849 C CA . SER A 1 111 ? 6.162 5.165 6.365 1.00 96.38 111 SER A CA 1
ATOM 850 C C . SER A 1 111 ? 7.398 4.554 7.024 1.00 96.38 111 SER A C 1
ATOM 852 O O . SER A 1 111 ? 8.124 5.267 7.713 1.00 96.38 111 SER A O 1
ATOM 854 N N . THR A 1 112 ? 7.688 3.263 6.817 1.00 97.06 112 THR A N 1
ATOM 855 C CA . THR A 1 112 ? 8.814 2.603 7.501 1.00 97.06 112 THR A CA 1
ATOM 856 C C . THR A 1 112 ? 9.627 1.656 6.616 1.00 97.06 112 THR A C 1
ATOM 858 O O . THR A 1 112 ? 9.111 0.890 5.801 1.00 97.06 112 THR A O 1
ATOM 861 N N . GLU A 1 113 ? 10.949 1.668 6.814 1.00 97.12 113 GLU A N 1
ATOM 862 C CA . GLU A 1 113 ? 11.856 0.684 6.218 1.00 97.12 113 GLU A CA 1
ATOM 863 C C . GLU A 1 113 ? 11.599 -0.733 6.740 1.00 97.12 113 GLU A C 1
ATOM 865 O O . GLU A 1 113 ? 11.815 -1.698 6.003 1.00 97.12 113 GLU A O 1
ATOM 870 N N . LEU A 1 114 ? 11.095 -0.877 7.969 1.00 96.94 114 LEU A N 1
ATOM 871 C CA . LEU A 1 114 ? 10.788 -2.181 8.548 1.00 96.94 114 LEU A CA 1
ATOM 872 C C . LEU A 1 114 ? 9.711 -2.913 7.739 1.00 96.94 114 LEU 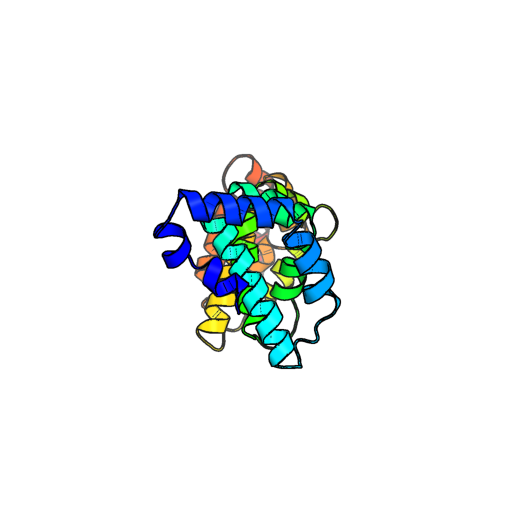A C 1
ATOM 874 O O . LEU A 1 114 ? 9.862 -4.103 7.470 1.00 96.94 114 LEU A O 1
ATOM 878 N N . ALA A 1 115 ? 8.679 -2.204 7.272 1.00 97.44 115 ALA A N 1
ATOM 879 C CA . ALA A 1 115 ? 7.666 -2.764 6.374 1.00 97.44 115 ALA A CA 1
ATOM 880 C C . ALA A 1 115 ? 8.293 -3.238 5.055 1.00 97.44 115 ALA A C 1
ATOM 882 O O . ALA A 1 115 ? 8.025 -4.349 4.595 1.00 97.44 115 ALA A O 1
ATOM 883 N N . ARG A 1 116 ? 9.185 -2.427 4.470 1.00 97.25 116 ARG A N 1
ATOM 884 C CA . ARG A 1 116 ? 9.863 -2.754 3.204 1.00 97.25 116 ARG A CA 1
ATOM 885 C C . ARG A 1 116 ? 10.763 -3.981 3.330 1.00 97.25 116 ARG A C 1
ATOM 887 O O . ARG A 1 116 ? 10.790 -4.789 2.405 1.00 97.25 116 ARG A O 1
ATOM 894 N N . LYS A 1 117 ? 11.452 -4.149 4.463 1.00 95.75 117 LYS A N 1
ATOM 895 C CA . LYS A 1 117 ? 12.207 -5.371 4.794 1.00 95.75 117 LYS A CA 1
ATOM 896 C C . LYS A 1 117 ? 11.270 -6.561 4.980 1.00 95.75 117 LYS A C 1
ATOM 898 O O . LYS A 1 117 ? 11.423 -7.586 4.318 1.00 95.75 117 LYS A O 1
ATOM 903 N N . ARG A 1 118 ? 10.240 -6.401 5.817 1.00 95.56 118 ARG A N 1
ATOM 904 C CA . ARG A 1 118 ? 9.285 -7.464 6.153 1.00 95.56 118 ARG A CA 1
ATOM 905 C C . ARG A 1 118 ? 8.550 -8.013 4.931 1.00 95.56 118 ARG A C 1
ATOM 907 O O . ARG A 1 118 ? 8.217 -9.198 4.931 1.00 95.56 118 ARG A O 1
ATOM 914 N N . LEU A 1 119 ? 8.340 -7.191 3.898 1.00 95.62 119 LEU A N 1
ATOM 915 C CA . LEU A 1 119 ? 7.701 -7.577 2.637 1.00 95.62 119 LEU A CA 1
ATOM 916 C C . LEU A 1 119 ? 8.335 -8.816 1.991 1.00 95.62 119 LEU A C 1
ATOM 918 O O . LEU A 1 119 ? 7.616 -9.580 1.357 1.00 95.62 119 LEU A O 1
ATOM 922 N N . THR A 1 120 ? 9.650 -9.010 2.136 1.00 90.75 120 THR A N 1
ATOM 923 C CA . THR A 1 120 ? 10.397 -10.081 1.451 1.00 90.75 120 THR A CA 1
ATOM 924 C C . THR A 1 120 ? 11.089 -11.065 2.402 1.00 90.75 120 THR A C 1
ATOM 926 O O . THR A 1 120 ? 11.723 -12.015 1.945 1.00 90.75 120 THR A O 1
ATOM 929 N N . GLU A 1 121 ? 10.952 -10.882 3.722 1.00 86.38 121 GLU A N 1
ATOM 930 C CA . GLU A 1 121 ? 11.601 -11.716 4.748 1.00 86.38 121 GLU A CA 1
ATOM 931 C C . GLU A 1 121 ? 10.979 -13.112 4.900 1.00 86.38 121 GLU A C 1
ATOM 933 O O . GLU A 1 121 ? 11.698 -14.107 4.973 1.00 86.38 121 GLU A O 1
ATOM 938 N N . LYS A 1 122 ? 9.646 -13.191 5.020 1.00 76.62 122 LYS A N 1
ATOM 939 C CA . LYS A 1 122 ? 8.926 -14.443 5.351 1.00 76.62 122 LYS A CA 1
ATOM 940 C C . LYS A 1 122 ? 8.032 -14.951 4.226 1.00 76.62 122 LYS A C 1
ATOM 942 O O . LYS A 1 122 ? 7.757 -16.144 4.144 1.00 76.62 122 LYS A O 1
ATOM 947 N N . VAL A 1 123 ? 7.544 -14.036 3.401 1.00 76.00 123 VAL A N 1
ATOM 948 C CA . VAL A 1 123 ? 6.679 -14.289 2.251 1.00 76.00 123 VAL A CA 1
ATOM 949 C C . VAL A 1 123 ? 7.291 -13.519 1.095 1.00 76.00 123 VAL A C 1
ATOM 951 O O . VAL A 1 123 ? 7.862 -12.453 1.313 1.00 76.00 123 VAL A O 1
ATOM 954 N N . ASP A 1 124 ? 7.183 -14.037 -0.123 1.00 83.69 124 ASP A N 1
ATOM 955 C CA . ASP A 1 124 ? 7.518 -13.242 -1.297 1.00 83.69 124 ASP A CA 1
ATOM 956 C C . ASP A 1 124 ? 6.381 -12.246 -1.578 1.00 83.69 124 ASP A C 1
ATOM 958 O O . ASP A 1 124 ? 5.446 -12.516 -2.334 1.00 83.69 124 ASP A O 1
ATOM 962 N N . GLY A 1 125 ? 6.403 -11.107 -0.882 1.00 90.81 125 GLY A N 1
ATOM 963 C CA . GLY A 1 125 ? 5.378 -10.078 -1.029 1.00 90.81 125 GLY A CA 1
ATOM 964 C C . GLY A 1 125 ? 5.350 -9.446 -2.420 1.00 90.81 125 GLY A C 1
ATOM 965 O O . GLY A 1 125 ? 4.284 -9.006 -2.849 1.00 90.81 125 GLY A O 1
ATOM 966 N N . PHE A 1 126 ? 6.470 -9.455 -3.157 1.00 92.31 126 PHE A N 1
ATOM 967 C CA . PHE A 1 126 ? 6.476 -9.008 -4.552 1.00 92.31 126 PHE A CA 1
ATOM 968 C C . PHE A 1 126 ? 5.671 -9.942 -5.436 1.00 92.31 126 PHE A C 1
ATOM 970 O O . PHE A 1 126 ? 4.869 -9.457 -6.225 1.00 92.31 126 PHE A O 1
ATOM 977 N N . ASP A 1 127 ? 5.816 -11.256 -5.280 1.00 93.06 127 ASP A N 1
ATOM 978 C CA . ASP A 1 127 ? 5.008 -12.216 -6.034 1.00 93.06 127 ASP A CA 1
ATOM 979 C C . ASP A 1 127 ? 3.500 -11.982 -5.817 1.00 93.06 127 ASP A C 1
ATOM 981 O O . ASP A 1 127 ? 2.728 -11.964 -6.777 1.00 93.06 127 ASP A O 1
ATOM 985 N N . LEU A 1 128 ? 3.071 -11.695 -4.582 1.00 96.06 128 LEU A N 1
ATOM 986 C CA . LEU A 1 128 ? 1.674 -11.354 -4.286 1.00 96.06 128 LEU A CA 1
ATOM 987 C C . LEU A 1 128 ? 1.223 -10.047 -4.962 1.00 96.06 128 LEU A C 1
ATOM 989 O O . LEU A 1 128 ? 0.180 -10.025 -5.623 1.00 96.06 128 LEU A O 1
ATOM 993 N N . LEU A 1 129 ? 2.006 -8.973 -4.828 1.00 97.88 129 LEU A N 1
ATOM 994 C CA . LEU A 1 129 ? 1.695 -7.667 -5.422 1.00 97.88 129 LEU A CA 1
ATOM 995 C C . LEU A 1 129 ? 1.667 -7.735 -6.955 1.00 97.88 129 LEU A C 1
ATOM 997 O O . LEU A 1 129 ? 0.701 -7.294 -7.578 1.00 97.88 129 LEU A O 1
ATOM 1001 N N . LEU A 1 130 ? 2.684 -8.345 -7.569 1.00 97.25 130 LEU A N 1
ATOM 1002 C CA . LEU A 1 130 ? 2.809 -8.479 -9.022 1.00 97.25 130 LEU A CA 1
ATOM 1003 C C . LEU A 1 130 ? 1.703 -9.359 -9.605 1.00 97.25 130 LEU A C 1
ATOM 1005 O O . LEU A 1 130 ? 1.139 -9.017 -10.645 1.00 97.25 130 LEU A O 1
ATOM 1009 N N . ARG A 1 131 ? 1.324 -10.453 -8.931 1.00 96.25 131 ARG A N 1
ATOM 1010 C CA . ARG A 1 131 ? 0.174 -11.273 -9.350 1.00 96.25 131 ARG A CA 1
ATOM 1011 C C . ARG A 1 131 ? -1.138 -10.504 -9.283 1.00 96.25 131 ARG A C 1
ATOM 1013 O O . ARG A 1 131 ? -1.960 -10.673 -10.181 1.00 96.25 131 ARG A O 1
ATOM 1020 N N . SER A 1 132 ? -1.334 -9.683 -8.251 1.00 96.69 132 SER A N 1
ATOM 1021 C CA . SER A 1 132 ? -2.530 -8.843 -8.137 1.00 96.69 132 SER A CA 1
ATOM 1022 C C . SER A 1 132 ? -2.583 -7.821 -9.279 1.00 96.69 132 SER A C 1
ATOM 1024 O O . SER A 1 132 ? -3.554 -7.786 -10.039 1.00 96.69 132 SER A O 1
ATOM 1026 N N . LEU A 1 133 ? -1.481 -7.092 -9.497 1.00 97.44 133 LEU A N 1
ATOM 1027 C CA . LEU A 1 133 ? -1.333 -6.114 -10.580 1.00 97.44 133 LEU A CA 1
ATOM 1028 C C . LEU A 1 133 ? -1.473 -6.738 -11.975 1.00 97.44 133 LEU A C 1
ATOM 1030 O O . LEU A 1 133 ? -2.022 -6.114 -12.883 1.00 97.44 133 LEU A O 1
ATOM 1034 N N . ALA A 1 134 ? -1.049 -7.990 -12.160 1.00 96.25 134 ALA A N 1
ATOM 1035 C CA . ALA A 1 134 ? -1.170 -8.695 -13.434 1.00 96.25 134 ALA A CA 1
ATOM 1036 C C . ALA A 1 134 ? -2.620 -8.866 -13.921 1.00 96.25 134 ALA A C 1
ATOM 1038 O O . ALA A 1 134 ? -2.822 -9.134 -15.109 1.00 96.25 134 ALA A O 1
ATOM 1039 N N . THR A 1 135 ? -3.620 -8.667 -13.061 1.00 94.81 135 THR A N 1
ATOM 1040 C CA . THR A 1 135 ? -5.039 -8.598 -13.450 1.00 94.81 135 THR A CA 1
ATOM 1041 C C . THR A 1 135 ? -5.303 -7.436 -14.421 1.00 94.81 135 THR A C 1
ATOM 1043 O O . THR A 1 135 ? -6.041 -7.596 -15.395 1.00 94.81 135 THR A O 1
ATOM 1046 N N . TYR A 1 136 ? -4.597 -6.314 -14.243 1.00 94.56 136 TYR A N 1
ATOM 1047 C CA . TYR A 1 136 ? -4.753 -5.069 -15.010 1.00 94.56 136 TYR A CA 1
ATOM 1048 C C . TYR A 1 136 ? -3.772 -4.942 -16.184 1.00 94.56 136 TYR A C 1
ATOM 1050 O O . TYR A 1 136 ? -3.594 -3.867 -16.759 1.00 94.56 136 TYR A O 1
ATOM 1058 N N . LYS A 1 137 ? -3.098 -6.039 -16.564 1.00 92.75 137 LYS A N 1
ATOM 1059 C CA . LYS A 1 137 ? -2.105 -6.012 -17.652 1.00 92.75 137 LYS A CA 1
ATOM 1060 C C . LYS A 1 137 ? -2.719 -5.829 -19.040 1.00 92.75 137 LYS A C 1
ATOM 1062 O O . LYS A 1 137 ? -2.031 -5.378 -19.940 1.00 92.75 137 LYS A O 1
ATOM 1067 N N . ARG A 1 138 ? -3.988 -6.215 -19.223 1.00 91.44 138 ARG A N 1
ATOM 1068 C CA . ARG A 1 138 ? -4.715 -6.184 -20.513 1.00 91.44 138 ARG A CA 1
ATOM 1069 C C . ARG A 1 138 ? -6.116 -5.580 -20.426 1.00 91.44 138 ARG A C 1
ATOM 1071 O O . ARG A 1 138 ? -6.758 -5.378 -21.454 1.00 91.44 138 ARG A O 1
ATOM 1078 N N . HIS A 1 139 ? -6.589 -5.295 -19.220 1.00 91.69 139 HIS A N 1
ATOM 1079 C CA . HIS A 1 139 ? -7.925 -4.776 -18.965 1.00 91.69 139 HIS A CA 1
ATOM 1080 C C . HIS A 1 139 ? -7.811 -3.566 -18.051 1.00 91.69 139 HIS A C 1
ATOM 1082 O O . HIS A 1 139 ? -6.939 -3.527 -17.184 1.00 91.69 139 HIS A O 1
ATOM 1088 N N . ASP A 1 140 ? -8.682 -2.592 -18.276 1.00 94.69 140 ASP A N 1
ATOM 1089 C CA . ASP A 1 140 ? -8.833 -1.461 -17.373 1.00 94.69 140 ASP A CA 1
ATOM 1090 C C . ASP A 1 140 ? -9.651 -1.884 -16.140 1.00 94.69 140 ASP A C 1
ATOM 1092 O O . ASP A 1 140 ? -10.477 -2.797 -16.258 1.00 94.69 140 ASP A O 1
ATOM 1096 N N . PRO A 1 141 ? -9.459 -1.228 -14.982 1.00 95.25 141 PRO A N 1
ATOM 1097 C CA . PRO A 1 141 ? -10.358 -1.376 -13.843 1.00 95.25 141 PRO A CA 1
ATOM 1098 C C . PRO A 1 141 ? -11.815 -1.104 -14.246 1.00 95.25 141 PRO A C 1
ATOM 1100 O O . PRO A 1 141 ? -12.094 -0.182 -15.020 1.00 95.25 141 PRO A O 1
ATOM 1103 N N . ALA A 1 142 ? -12.751 -1.890 -13.721 1.00 94.44 142 ALA A N 1
ATOM 1104 C CA . ALA A 1 142 ? -14.174 -1.805 -14.041 1.00 94.44 142 ALA A CA 1
ATOM 1105 C C . ALA A 1 142 ? -14.889 -0.648 -13.322 1.00 94.44 142 ALA A C 1
ATOM 1107 O O . ALA A 1 142 ? -16.000 -0.280 -13.706 1.00 94.44 142 ALA A O 1
ATOM 1108 N N . SER A 1 143 ? -14.277 -0.078 -12.281 1.00 96.38 143 SER A N 1
ATOM 1109 C CA . SER A 1 143 ? -14.845 1.005 -11.471 1.00 96.38 143 SER A CA 1
ATOM 1110 C C . SER A 1 143 ? -13.771 1.978 -10.974 1.00 96.38 143 SER A C 1
ATOM 1112 O O . SER A 1 143 ? -12.574 1.710 -11.086 1.00 96.38 143 SER A O 1
ATOM 1114 N N . ALA A 1 144 ? -14.207 3.122 -10.433 1.00 97.06 144 ALA A N 1
ATOM 1115 C CA . ALA A 1 144 ? -13.313 4.084 -9.789 1.00 97.06 144 ALA A CA 1
ATOM 1116 C C . ALA A 1 144 ? -12.616 3.468 -8.568 1.00 97.06 144 ALA A C 1
ATOM 1118 O O . ALA A 1 144 ? -11.402 3.599 -8.456 1.00 97.06 144 ALA A O 1
ATOM 1119 N N . ASP A 1 145 ? -13.360 2.724 -7.748 1.00 96.81 145 ASP A N 1
ATOM 1120 C CA . ASP A 1 145 ? -12.827 2.000 -6.596 1.00 96.81 145 ASP A CA 1
ATOM 1121 C C . ASP A 1 145 ? -11.775 0.977 -7.052 1.00 96.81 145 ASP A C 1
ATOM 1123 O O . ASP A 1 145 ? -10.658 0.944 -6.555 1.00 96.81 145 ASP A O 1
ATOM 1127 N N . GLU A 1 146 ? -12.054 0.171 -8.080 1.00 96.75 146 GLU A N 1
ATOM 1128 C CA . GLU A 1 146 ? -11.057 -0.789 -8.576 1.00 96.75 146 GLU A CA 1
ATOM 1129 C C . GLU A 1 146 ? -9.796 -0.109 -9.122 1.00 96.75 146 GLU A C 1
ATOM 1131 O O . GLU A 1 146 ? -8.689 -0.627 -8.955 1.00 96.75 146 GLU A O 1
ATOM 1136 N N . ARG A 1 147 ? -9.939 1.077 -9.722 1.00 97.56 147 ARG A N 1
ATOM 1137 C CA . ARG A 1 147 ? -8.793 1.888 -10.137 1.00 97.56 147 ARG A CA 1
ATOM 1138 C C . ARG A 1 147 ? -7.992 2.378 -8.938 1.00 97.56 147 ARG A C 1
ATOM 1140 O O . ARG A 1 147 ? -6.775 2.279 -8.968 1.00 97.56 147 ARG A O 1
ATOM 1147 N N . GLU A 1 148 ? -8.642 2.874 -7.898 1.00 98.31 148 GLU A N 1
ATOM 1148 C CA . GLU A 1 148 ? -7.974 3.315 -6.672 1.00 98.31 148 GLU A CA 1
ATOM 1149 C C . GLU A 1 148 ? -7.253 2.157 -5.971 1.00 98.31 148 GLU A C 1
ATOM 1151 O O . GLU A 1 148 ? -6.077 2.273 -5.639 1.00 98.31 148 GLU A O 1
ATOM 1156 N N . HIS A 1 149 ? -7.884 0.985 -5.875 1.00 98.44 149 HIS A N 1
ATOM 1157 C CA . HIS A 1 149 ? -7.223 -0.220 -5.379 1.00 98.44 149 HIS A CA 1
ATOM 1158 C C . HIS A 1 149 ? -5.987 -0.587 -6.217 1.00 98.44 149 HIS A C 1
ATOM 1160 O O . HIS A 1 149 ? -4.945 -0.949 -5.668 1.00 98.44 149 HIS A O 1
ATOM 1166 N N . MET A 1 150 ? -6.080 -0.492 -7.548 1.00 98.12 150 MET A N 1
ATOM 1167 C CA . MET A 1 150 ? -4.938 -0.698 -8.442 1.00 98.12 150 MET A CA 1
ATOM 1168 C C . MET A 1 150 ? -3.813 0.313 -8.165 1.00 98.12 150 MET A C 1
ATOM 1170 O O . MET A 1 150 ? -2.657 -0.102 -8.072 1.00 98.12 150 MET A O 1
ATOM 1174 N N . GLU A 1 151 ? -4.126 1.602 -8.007 1.00 98.56 151 GLU A N 1
ATOM 1175 C CA . GLU A 1 151 ? -3.132 2.636 -7.678 1.00 98.56 151 GLU A CA 1
ATOM 1176 C C . GLU A 1 151 ? -2.473 2.384 -6.317 1.00 98.56 151 GLU A C 1
ATOM 1178 O O . GLU A 1 151 ? -1.247 2.410 -6.228 1.00 98.56 151 GLU A O 1
ATOM 1183 N N . ASN A 1 152 ? -3.242 1.997 -5.295 1.00 98.69 152 ASN A N 1
ATOM 1184 C CA . ASN A 1 152 ? -2.705 1.629 -3.981 1.00 98.69 152 ASN A CA 1
ATOM 1185 C C . ASN A 1 152 ? -1.687 0.477 -4.078 1.00 98.69 152 ASN A C 1
ATOM 1187 O O . ASN A 1 152 ? -0.642 0.493 -3.424 1.00 98.69 152 ASN A O 1
ATOM 1191 N N . LEU A 1 153 ? -1.942 -0.522 -4.933 1.00 98.62 153 LEU A N 1
ATOM 1192 C CA . LEU A 1 153 ? -0.988 -1.609 -5.185 1.00 98.62 153 LEU A CA 1
ATOM 1193 C C . LEU A 1 153 ? 0.275 -1.120 -5.913 1.00 98.62 153 LEU A C 1
ATOM 1195 O O . LEU A 1 153 ? 1.374 -1.592 -5.609 1.00 98.62 153 LEU A O 1
ATOM 1199 N N . PHE A 1 154 ? 0.149 -0.188 -6.861 1.00 98.62 154 PHE A N 1
ATOM 1200 C CA . PHE A 1 154 ? 1.305 0.427 -7.519 1.00 98.62 154 PHE A CA 1
ATOM 1201 C C . PHE A 1 154 ? 2.139 1.268 -6.551 1.00 98.62 154 PHE A C 1
ATOM 1203 O O . PHE A 1 154 ? 3.370 1.177 -6.573 1.00 98.62 154 PHE A O 1
ATOM 1210 N N . ASP A 1 155 ? 1.495 2.034 -5.676 1.00 98.75 155 ASP A N 1
ATOM 1211 C CA . ASP A 1 155 ? 2.164 2.828 -4.649 1.00 98.75 155 ASP A CA 1
ATOM 1212 C C . ASP A 1 155 ? 2.870 1.938 -3.625 1.00 98.75 155 ASP A C 1
ATOM 1214 O O . ASP A 1 155 ? 4.032 2.191 -3.299 1.00 98.75 155 ASP A O 1
ATOM 1218 N N . ALA A 1 156 ? 2.253 0.822 -3.226 1.00 98.69 156 ALA A N 1
ATOM 1219 C CA . ALA A 1 156 ? 2.907 -0.204 -2.418 1.00 98.69 156 ALA A CA 1
ATOM 1220 C C . ALA A 1 156 ? 4.183 -0.745 -3.096 1.00 98.69 156 ALA A C 1
ATOM 1222 O O . ALA A 1 156 ? 5.230 -0.849 -2.452 1.00 98.69 156 ALA A O 1
ATOM 1223 N N . VAL A 1 157 ? 4.140 -1.047 -4.401 1.00 98.50 157 VAL A N 1
ATOM 1224 C CA . VAL A 1 157 ? 5.325 -1.496 -5.158 1.00 98.50 157 VAL A CA 1
ATOM 1225 C C . VAL A 1 157 ? 6.397 -0.402 -5.227 1.00 98.50 157 VAL A C 1
ATOM 1227 O O . VAL A 1 157 ? 7.570 -0.690 -4.983 1.00 98.50 157 VAL A O 1
ATOM 1230 N N . CYS A 1 158 ? 6.027 0.849 -5.512 1.00 98.44 158 CYS A N 1
ATOM 1231 C CA . CYS A 1 158 ? 6.973 1.970 -5.552 1.00 98.44 158 CYS A CA 1
ATOM 1232 C C . CYS A 1 158 ? 7.658 2.166 -4.194 1.00 98.44 158 CYS A C 1
ATOM 1234 O O . CYS A 1 158 ? 8.888 2.216 -4.122 1.00 98.44 158 CYS A O 1
ATOM 1236 N N . ALA A 1 159 ? 6.874 2.202 -3.114 1.00 98.31 159 ALA A N 1
ATOM 1237 C CA . ALA A 1 159 ? 7.384 2.318 -1.757 1.00 98.31 159 ALA A CA 1
ATOM 1238 C C . ALA A 1 159 ? 8.320 1.147 -1.421 1.00 98.31 159 ALA A C 1
ATOM 1240 O O . ALA A 1 159 ? 9.432 1.360 -0.938 1.00 98.31 159 ALA A O 1
ATOM 1241 N N . ALA A 1 160 ? 7.949 -0.089 -1.764 1.00 97.88 160 ALA A N 1
ATOM 1242 C CA . ALA A 1 160 ? 8.797 -1.261 -1.558 1.00 97.88 160 ALA A CA 1
ATOM 1243 C C . ALA A 1 160 ? 10.167 -1.150 -2.255 1.00 97.88 160 ALA A C 1
ATOM 1245 O O . ALA A 1 160 ? 11.179 -1.540 -1.666 1.00 97.88 160 ALA A O 1
ATOM 1246 N N . LEU A 1 161 ? 10.217 -0.593 -3.469 1.00 97.69 161 LEU A N 1
ATOM 1247 C CA . LEU A 1 161 ? 11.439 -0.409 -4.268 1.00 97.69 161 LEU A CA 1
ATOM 1248 C C . LEU A 1 161 ? 12.387 0.677 -3.730 1.00 97.69 161 LEU A C 1
ATOM 1250 O O . LEU A 1 161 ? 13.540 0.751 -4.170 1.00 97.69 161 LEU A O 1
ATOM 1254 N N . MET A 1 162 ? 11.942 1.483 -2.759 1.00 96.25 162 MET A N 1
ATOM 1255 C CA . MET A 1 162 ? 12.809 2.423 -2.036 1.00 96.25 162 MET A CA 1
ATOM 1256 C C . MET A 1 162 ? 13.832 1.702 -1.145 1.00 96.25 162 MET A C 1
ATOM 1258 O O . MET A 1 162 ? 14.847 2.292 -0.781 1.00 96.25 162 MET A O 1
ATOM 1262 N N . TYR A 1 163 ? 13.601 0.429 -0.802 1.00 95.81 163 TYR A N 1
ATOM 1263 C CA . TYR A 1 163 ? 14.588 -0.414 -0.130 1.00 95.81 163 TYR A CA 1
ATOM 1264 C C . TYR A 1 163 ? 15.404 -1.188 -1.171 1.00 95.81 163 TYR A C 1
ATOM 1266 O O . TYR A 1 163 ? 14.877 -2.064 -1.849 1.00 95.81 163 TYR A O 1
ATOM 1274 N N . ALA A 1 164 ? 16.696 -0.883 -1.312 1.00 95.06 164 ALA A N 1
ATOM 1275 C CA . ALA A 1 164 ? 17.517 -1.396 -2.416 1.00 95.06 164 ALA A CA 1
ATOM 1276 C C . ALA A 1 164 ? 17.469 -2.932 -2.617 1.00 95.06 164 ALA A C 1
ATOM 1278 O O . ALA A 1 164 ? 17.278 -3.361 -3.757 1.00 95.06 164 ALA A O 1
ATOM 1279 N N . PRO A 1 165 ? 17.522 -3.782 -1.567 1.00 94.00 165 PRO A N 1
ATOM 1280 C CA . PRO A 1 165 ? 17.426 -5.239 -1.732 1.00 94.00 165 PRO A CA 1
ATOM 1281 C C . PRO A 1 165 ? 16.130 -5.728 -2.393 1.00 94.00 165 PRO A C 1
ATOM 1283 O O . PRO A 1 165 ? 16.123 -6.769 -3.052 1.00 94.00 165 PRO A O 1
ATOM 1286 N N . ASN A 1 166 ? 15.041 -4.966 -2.280 1.00 95.69 166 ASN A N 1
ATOM 1287 C CA . ASN A 1 166 ? 13.766 -5.304 -2.906 1.00 95.69 166 ASN A CA 1
ATOM 1288 C C . ASN A 1 166 ? 13.800 -5.187 -4.434 1.00 95.69 166 ASN A C 1
ATOM 1290 O O . ASN A 1 166 ? 12.996 -5.821 -5.110 1.00 95.69 166 ASN A O 1
ATOM 1294 N N . ARG A 1 167 ? 14.747 -4.438 -5.005 1.00 95.19 167 ARG A N 1
ATOM 1295 C CA . ARG A 1 167 ? 14.878 -4.301 -6.463 1.00 95.19 167 ARG A CA 1
ATOM 1296 C C . ARG A 1 167 ? 15.281 -5.606 -7.131 1.00 95.19 167 ARG A C 1
ATOM 1298 O O . ARG A 1 167 ? 14.780 -5.899 -8.212 1.00 95.19 167 ARG A O 1
ATOM 1305 N N . GLN A 1 168 ? 16.124 -6.401 -6.468 1.00 93.81 168 GLN A N 1
ATOM 1306 C CA . GLN A 1 168 ? 16.459 -7.743 -6.936 1.00 93.81 168 GLN A CA 1
ATOM 1307 C C . GLN A 1 168 ? 15.245 -8.673 -6.838 1.00 93.81 168 GLN A C 1
ATOM 1309 O O . GLN A 1 168 ? 14.979 -9.422 -7.765 1.00 93.81 168 GLN A O 1
ATOM 1314 N N . LYS A 1 169 ? 14.452 -8.577 -5.764 1.00 94.44 169 LYS A N 1
ATOM 1315 C CA . LYS A 1 169 ? 13.214 -9.363 -5.621 1.00 94.44 169 LYS A CA 1
ATOM 1316 C C . LYS A 1 169 ? 12.181 -9.025 -6.694 1.00 94.44 169 LYS A C 1
ATOM 1318 O O . LYS A 1 169 ? 11.578 -9.921 -7.271 1.00 94.44 169 LYS A O 1
ATOM 1323 N N . PHE A 1 170 ? 12.031 -7.744 -7.018 1.00 96.25 170 PHE A N 1
ATOM 1324 C CA . PHE A 1 170 ? 11.195 -7.294 -8.128 1.00 96.25 170 PHE A CA 1
ATOM 1325 C C . PHE A 1 170 ? 11.681 -7.827 -9.485 1.00 96.25 170 PHE A C 1
ATOM 1327 O O . PHE A 1 170 ? 10.865 -8.223 -10.315 1.00 96.25 170 PHE A O 1
ATOM 1334 N N . LEU A 1 171 ? 13.000 -7.859 -9.703 1.00 94.69 171 LEU A N 1
ATOM 1335 C CA . LEU A 1 171 ? 13.614 -8.434 -10.900 1.00 94.69 171 LEU A CA 1
ATOM 1336 C C . LEU A 1 171 ? 13.345 -9.940 -11.014 1.00 94.69 171 LEU A C 1
ATOM 1338 O O . LEU A 1 171 ? 12.904 -10.405 -12.064 1.00 94.69 171 LEU A O 1
ATOM 1342 N N . ASP A 1 172 ? 13.582 -10.677 -9.927 1.00 93.25 172 ASP A N 1
ATOM 1343 C CA . ASP A 1 172 ? 13.375 -12.126 -9.840 1.00 93.25 172 ASP A CA 1
ATOM 1344 C C . ASP A 1 172 ? 11.895 -12.498 -10.045 1.00 93.25 172 ASP A C 1
ATOM 1346 O O . ASP A 1 172 ? 11.593 -13.524 -10.650 1.00 93.25 172 ASP A O 1
ATOM 1350 N N . GLY A 1 173 ? 10.973 -11.638 -9.596 1.00 93.75 173 GLY A N 1
ATOM 1351 C CA . GLY A 1 173 ? 9.524 -11.784 -9.771 1.00 93.75 173 GLY A CA 1
ATOM 1352 C C . GLY A 1 173 ? 8.982 -11.366 -11.144 1.00 93.75 173 GLY A C 1
ATOM 1353 O O . GLY A 1 173 ? 7.772 -11.209 -11.289 1.00 93.75 173 GLY A O 1
ATOM 1354 N N . GLU A 1 174 ? 9.844 -11.143 -12.140 1.00 95.12 174 GLU A N 1
ATOM 1355 C CA . GLU A 1 174 ? 9.473 -10.677 -13.487 1.00 95.12 174 GLU A CA 1
ATOM 1356 C C . GLU A 1 174 ? 8.728 -9.325 -13.511 1.00 95.12 174 GLU A C 1
ATOM 1358 O O . GLU A 1 174 ? 7.940 -9.026 -14.418 1.00 95.12 174 GLU A O 1
ATOM 1363 N N . GLY A 1 175 ? 8.990 -8.465 -12.524 1.00 97.06 175 GLY A N 1
ATOM 1364 C CA . GLY A 1 175 ? 8.340 -7.164 -12.407 1.00 97.06 175 GLY A CA 1
ATOM 1365 C C . GLY A 1 175 ? 8.573 -6.270 -13.627 1.00 97.06 175 GLY A C 1
ATOM 1366 O O . GLY A 1 175 ? 7.636 -5.640 -14.118 1.00 97.06 175 GLY A O 1
ATOM 1367 N N . LEU A 1 176 ? 9.791 -6.266 -14.186 1.00 96.56 176 LEU A N 1
ATOM 1368 C CA . LEU A 1 176 ? 10.120 -5.490 -15.392 1.00 96.56 176 LEU A CA 1
ATOM 1369 C C . LEU A 1 176 ? 9.311 -5.944 -16.613 1.00 96.56 176 LEU A C 1
ATOM 1371 O O . LEU A 1 176 ? 8.838 -5.111 -17.388 1.00 96.56 176 LEU A O 1
ATOM 1375 N N . GLN A 1 177 ? 9.128 -7.254 -16.777 1.00 95.00 177 GLN A N 1
ATOM 1376 C CA . GLN A 1 177 ? 8.356 -7.844 -17.866 1.00 95.00 177 GLN A CA 1
ATOM 1377 C C . GLN A 1 177 ? 6.888 -7.430 -17.758 1.00 95.00 177 GLN A C 1
ATOM 1379 O O . GLN A 1 177 ? 6.287 -7.030 -18.759 1.00 95.00 177 GLN A O 1
ATOM 1384 N N . LEU A 1 178 ? 6.325 -7.467 -16.544 1.00 96.44 178 LEU A N 1
ATOM 1385 C CA . LEU A 1 178 ? 4.953 -7.035 -16.302 1.00 96.44 178 LEU A CA 1
ATOM 1386 C C . LEU A 1 178 ? 4.762 -5.543 -16.605 1.00 96.44 178 LEU A C 1
ATOM 1388 O O . LEU A 1 178 ? 3.820 -5.190 -17.318 1.00 96.44 178 LEU A O 1
ATOM 1392 N N . MET A 1 179 ? 5.663 -4.678 -16.125 1.00 97.00 179 MET A N 1
ATOM 1393 C CA . MET A 1 179 ? 5.576 -3.236 -16.388 1.00 97.00 179 MET A CA 1
ATOM 1394 C C . MET A 1 179 ? 5.711 -2.929 -17.884 1.00 97.00 179 MET A C 1
ATOM 1396 O O . MET A 1 179 ? 4.921 -2.161 -18.430 1.00 97.00 179 MET A O 1
ATOM 1400 N N . ASN A 1 180 ? 6.653 -3.574 -18.582 1.00 93.88 180 ASN A N 1
ATOM 1401 C CA . ASN A 1 180 ? 6.800 -3.421 -20.031 1.00 93.88 180 ASN A CA 1
ATOM 1402 C C . ASN A 1 180 ? 5.532 -3.857 -20.786 1.00 93.88 180 ASN A C 1
ATOM 1404 O O . ASN A 1 180 ? 5.094 -3.177 -21.714 1.00 93.88 180 ASN A O 1
ATOM 1408 N N . LEU A 1 181 ? 4.905 -4.964 -20.376 1.00 93.38 181 LEU A N 1
ATOM 1409 C CA . LEU A 1 181 ? 3.637 -5.402 -20.957 1.00 93.38 181 LEU A CA 1
ATOM 1410 C C . LEU A 1 181 ? 2.535 -4.348 -20.759 1.00 93.38 181 LEU A C 1
ATOM 1412 O O . LEU A 1 181 ? 1.871 -3.984 -21.727 1.00 93.38 181 LEU A O 1
ATOM 1416 N N . MET A 1 182 ? 2.383 -3.808 -19.547 1.00 94.62 182 MET A N 1
ATOM 1417 C CA . MET A 1 182 ? 1.404 -2.750 -19.252 1.00 94.62 182 MET A CA 1
ATOM 1418 C C . MET A 1 182 ? 1.640 -1.480 -20.084 1.00 94.62 182 MET A C 1
ATOM 1420 O O . MET A 1 182 ? 0.687 -0.893 -20.604 1.00 94.62 182 MET A O 1
ATOM 1424 N N . LEU A 1 183 ? 2.904 -1.088 -20.294 1.00 91.62 183 LEU A N 1
ATOM 1425 C CA . LEU A 1 183 ? 3.250 0.038 -21.166 1.00 91.62 183 LEU A CA 1
ATOM 1426 C C . LEU A 1 183 ? 2.811 -0.185 -22.621 1.00 91.62 183 LEU A C 1
ATOM 1428 O O . LEU A 1 183 ? 2.326 0.745 -23.277 1.00 91.62 183 LEU A O 1
ATOM 1432 N N . ARG A 1 184 ? 2.963 -1.414 -23.128 1.00 89.12 184 ARG A N 1
ATOM 1433 C CA . ARG A 1 184 ? 2.605 -1.784 -24.506 1.00 89.12 184 ARG A CA 1
ATOM 1434 C C . ARG A 1 184 ? 1.097 -1.814 -24.737 1.00 89.12 184 ARG A C 1
ATOM 1436 O O . ARG A 1 184 ? 0.651 -1.403 -25.805 1.00 89.12 184 ARG A O 1
ATOM 1443 N N . GLU A 1 185 ? 0.330 -2.261 -23.749 1.00 89.94 185 GLU A N 1
ATOM 1444 C CA . GLU A 1 185 ? -1.131 -2.421 -23.837 1.00 89.94 185 GLU A CA 1
ATOM 1445 C C . GLU A 1 185 ? -1.883 -1.077 -23.727 1.00 89.94 185 GLU A C 1
ATOM 1447 O O . GLU A 1 185 ? -3.057 -0.987 -24.089 1.00 89.94 185 GLU A O 1
ATOM 1452 N N . ARG A 1 186 ? -1.193 -0.004 -23.298 1.00 79.69 186 ARG A N 1
ATOM 1453 C CA . ARG A 1 186 ? -1.686 1.392 -23.259 1.00 79.69 186 ARG A CA 1
ATOM 1454 C C . ARG A 1 186 ? -3.013 1.562 -22.501 1.00 79.69 186 ARG A C 1
ATOM 1456 O O . ARG A 1 186 ? -3.862 2.357 -22.901 1.00 79.69 186 ARG A O 1
ATOM 1463 N N . LYS A 1 187 ? -3.159 0.809 -21.411 1.00 90.06 187 LYS A N 1
ATOM 1464 C CA . LYS A 1 187 ? -4.291 0.839 -20.473 1.00 90.06 187 LYS A CA 1
ATOM 1465 C C . LYS A 1 187 ? -4.092 1.884 -19.374 1.00 90.06 187 LYS A C 1
ATOM 1467 O O . LYS A 1 187 ? -3.044 2.530 -19.325 1.00 90.06 187 LYS A O 1
ATOM 1472 N N . GLN A 1 188 ? -5.079 2.043 -18.493 1.00 91.00 188 GLN A N 1
ATOM 1473 C CA . GLN A 1 188 ? -5.009 2.966 -17.351 1.00 91.00 188 GLN A CA 1
ATOM 1474 C C . GLN A 1 188 ? -3.792 2.696 -16.448 1.00 91.00 188 GLN A C 1
ATOM 1476 O O . GLN A 1 188 ? -3.183 3.635 -15.957 1.00 91.00 188 GLN A O 1
ATOM 1481 N N . SER A 1 189 ? -3.348 1.440 -16.344 1.00 93.12 189 SER A N 1
ATOM 1482 C CA . SER A 1 189 ? -2.149 1.036 -15.591 1.00 93.12 189 SER A CA 1
ATOM 1483 C C . SER A 1 189 ? -0.816 1.560 -16.155 1.00 93.12 189 SER A C 1
ATOM 1485 O O . SER A 1 189 ? 0.227 1.393 -15.524 1.00 93.12 189 SER A O 1
ATOM 1487 N N . ARG A 1 190 ? -0.806 2.182 -17.344 1.00 92.94 190 ARG A N 1
ATOM 1488 C CA . ARG A 1 190 ? 0.422 2.605 -18.040 1.00 92.94 190 ARG A CA 1
ATOM 1489 C C . ARG A 1 190 ? 1.240 3.622 -17.248 1.00 92.94 190 ARG A C 1
ATOM 1491 O O . ARG A 1 190 ? 2.464 3.518 -17.221 1.00 92.94 190 ARG A O 1
ATOM 1498 N N . GLU A 1 191 ? 0.595 4.637 -16.686 1.00 94.31 191 GLU A N 1
ATOM 1499 C CA . GLU A 1 191 ? 1.303 5.736 -16.013 1.00 94.31 191 GLU A CA 1
ATOM 1500 C C . GLU A 1 191 ? 1.975 5.239 -14.732 1.00 94.31 191 GLU A C 1
ATOM 1502 O O . GLU A 1 191 ? 3.162 5.482 -14.512 1.00 94.31 191 GLU A O 1
ATOM 1507 N N . SER A 1 192 ? 1.266 4.420 -13.964 1.00 97.00 192 SER A N 1
ATOM 1508 C CA . SER A 1 192 ? 1.771 3.802 -12.740 1.00 97.00 192 SER A CA 1
ATOM 1509 C C . SER A 1 192 ? 2.837 2.742 -13.037 1.00 97.00 192 SER A C 1
ATOM 1511 O O . SER A 1 192 ? 3.841 2.663 -12.329 1.00 97.00 192 SER A O 1
ATOM 1513 N N . ALA A 1 193 ? 2.723 2.007 -14.149 1.00 96.94 193 ALA A N 1
ATOM 1514 C CA . ALA A 1 193 ? 3.788 1.116 -14.612 1.00 96.94 193 ALA A CA 1
ATOM 1515 C C . ALA A 1 193 ? 5.079 1.876 -14.967 1.00 96.94 193 ALA A C 1
ATOM 1517 O O . ALA A 1 193 ? 6.178 1.414 -14.653 1.00 96.94 193 ALA A O 1
ATOM 1518 N N . LEU A 1 194 ? 4.963 3.058 -15.584 1.00 95.62 194 LEU A N 1
ATOM 1519 C CA . LEU A 1 194 ? 6.116 3.920 -15.855 1.00 95.62 194 LEU A CA 1
ATOM 1520 C C . LEU A 1 194 ? 6.754 4.426 -14.554 1.00 95.62 194 LEU A C 1
ATOM 1522 O O . LEU A 1 194 ? 7.978 4.395 -14.428 1.00 95.62 194 LEU A O 1
ATOM 1526 N N . LYS A 1 195 ? 5.934 4.830 -13.575 1.00 97.38 195 LYS A N 1
ATOM 1527 C CA . LYS A 1 195 ? 6.392 5.228 -12.235 1.00 97.38 195 LYS A CA 1
ATOM 1528 C C . LYS A 1 195 ? 7.170 4.095 -11.557 1.00 97.38 195 LYS A C 1
ATOM 1530 O O . LYS A 1 195 ? 8.280 4.319 -11.089 1.00 97.38 195 LYS A O 1
ATOM 1535 N N . VAL A 1 196 ? 6.658 2.862 -11.570 1.00 98.00 196 VAL A N 1
ATOM 1536 C CA . VAL A 1 196 ? 7.370 1.700 -11.003 1.00 98.00 196 VAL A CA 1
ATOM 1537 C C . VAL A 1 196 ? 8.725 1.475 -11.678 1.00 98.00 196 VAL A C 1
ATOM 1539 O O . VAL A 1 196 ? 9.711 1.201 -10.992 1.00 98.00 196 VAL A O 1
ATOM 1542 N N . LEU A 1 197 ? 8.800 1.600 -13.007 1.00 97.19 197 LEU A N 1
ATOM 1543 C CA . LEU A 1 197 ? 10.060 1.446 -13.737 1.00 97.19 197 LEU A CA 1
ATOM 1544 C C . LEU A 1 197 ? 11.094 2.499 -13.335 1.00 97.19 197 LEU A C 1
ATOM 1546 O O . LEU A 1 197 ? 12.263 2.146 -13.176 1.00 97.19 197 LEU A O 1
ATOM 1550 N N . ASP A 1 198 ? 10.679 3.748 -13.118 1.00 96.00 198 ASP A N 1
ATOM 1551 C CA . ASP A 1 198 ? 11.561 4.794 -12.592 1.00 96.00 198 ASP A CA 1
ATOM 1552 C C . ASP A 1 198 ? 12.142 4.377 -11.229 1.00 96.00 198 ASP A C 1
ATOM 1554 O O . ASP A 1 198 ? 13.358 4.270 -11.075 1.00 96.00 198 ASP A O 1
ATOM 1558 N N . TYR A 1 199 ? 11.301 3.965 -10.275 1.00 96.62 199 TYR A N 1
ATOM 1559 C CA . TYR A 1 199 ? 11.764 3.494 -8.959 1.00 96.62 199 TYR A CA 1
ATOM 1560 C C . TYR A 1 199 ? 12.688 2.268 -9.042 1.00 96.62 199 TYR A C 1
ATOM 1562 O O . TYR A 1 199 ? 13.658 2.165 -8.283 1.00 96.62 199 TYR A O 1
ATOM 1570 N N . ALA A 1 200 ? 12.411 1.338 -9.960 1.00 96.69 200 ALA A N 1
ATOM 1571 C CA . ALA A 1 200 ? 13.187 0.114 -10.129 1.00 96.69 200 ALA A CA 1
ATOM 1572 C C . ALA A 1 200 ? 14.563 0.356 -10.771 1.00 96.69 200 ALA A C 1
ATOM 1574 O O . ALA A 1 200 ? 15.490 -0.416 -10.512 1.00 96.69 200 ALA A O 1
ATOM 1575 N N . THR A 1 201 ? 14.700 1.389 -11.606 1.00 95.44 201 THR A N 1
ATOM 1576 C CA . THR A 1 201 ? 15.902 1.650 -12.424 1.00 95.44 201 THR A CA 1
ATOM 1577 C C . THR 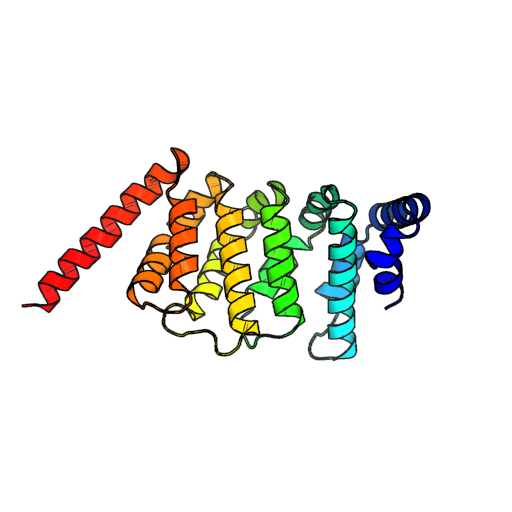A 1 201 ? 16.726 2.846 -11.940 1.00 95.44 201 THR A C 1
ATOM 1579 O O . THR A 1 201 ? 17.878 3.003 -12.342 1.00 95.44 201 THR A O 1
ATOM 1582 N N . ASN A 1 202 ? 16.192 3.663 -11.031 1.00 91.44 202 ASN A N 1
ATOM 1583 C CA . ASN A 1 202 ? 16.846 4.887 -10.576 1.00 91.44 202 ASN A CA 1
ATOM 1584 C C . ASN A 1 202 ? 18.058 4.633 -9.655 1.00 91.44 202 ASN A C 1
ATOM 1586 O O . ASN A 1 202 ? 17.966 3.904 -8.669 1.00 91.44 202 ASN A O 1
ATOM 1590 N N . GLY A 1 203 ? 19.179 5.310 -9.905 1.00 91.06 203 GLY A N 1
ATOM 1591 C CA . GLY A 1 203 ? 20.381 5.269 -9.064 1.00 91.06 203 GLY A CA 1
ATOM 1592 C C . GLY A 1 203 ? 21.250 4.018 -9.251 1.00 91.06 203 GLY A C 1
ATOM 1593 O O . GLY A 1 203 ? 20.956 3.130 -10.049 1.00 91.06 203 GLY A O 1
ATOM 1594 N N . VAL A 1 204 ? 22.356 3.943 -8.501 1.00 91.81 204 VAL A N 1
ATOM 1595 C CA . VAL A 1 204 ? 23.360 2.862 -8.628 1.00 91.81 204 VAL A CA 1
ATOM 1596 C C . VAL A 1 204 ? 22.752 1.483 -8.353 1.00 91.81 204 VAL A C 1
ATOM 1598 O O . VAL A 1 204 ? 23.030 0.527 -9.077 1.00 91.81 204 VAL A O 1
ATOM 1601 N N . GLU A 1 205 ? 21.848 1.411 -7.380 1.00 92.12 205 GLU A N 1
ATOM 1602 C CA . GLU A 1 205 ? 21.117 0.198 -6.995 1.00 92.12 205 GLU A CA 1
ATOM 1603 C C . GLU A 1 205 ? 20.158 -0.309 -8.093 1.00 92.12 205 GLU A C 1
ATOM 1605 O O . GLU A 1 205 ? 19.602 -1.396 -7.985 1.00 92.12 205 GLU A O 1
ATOM 1610 N N . GLY A 1 206 ? 19.900 0.480 -9.145 1.00 92.44 206 GLY A N 1
ATOM 1611 C CA . GLY A 1 206 ? 19.018 0.124 -10.264 1.00 92.44 206 GLY A CA 1
ATOM 1612 C C . GLY A 1 206 ? 19.753 -0.500 -11.449 1.00 92.44 206 GLY A C 1
ATOM 1613 O O . GLY A 1 206 ? 19.123 -0.891 -12.427 1.00 92.44 206 GLY A O 1
ATOM 1614 N N . LYS A 1 207 ? 21.087 -0.611 -11.391 1.00 93.56 207 LYS A N 1
ATOM 1615 C CA . LYS A 1 207 ? 21.922 -0.990 -12.541 1.00 93.56 207 LYS A CA 1
ATOM 1616 C C . LYS A 1 207 ? 21.555 -2.346 -13.156 1.00 93.56 207 LYS A C 1
ATOM 1618 O O . LYS A 1 207 ? 21.531 -2.458 -14.381 1.00 93.56 207 LYS A O 1
ATOM 1623 N N . SER A 1 208 ? 21.284 -3.363 -12.334 1.00 93.19 208 SER A N 1
ATOM 1624 C CA . SER A 1 208 ? 20.850 -4.686 -12.813 1.00 93.19 208 SER A CA 1
ATOM 1625 C C . SER A 1 208 ? 19.508 -4.601 -13.539 1.00 93.19 208 SER A C 1
ATOM 1627 O O . SER A 1 208 ? 19.356 -5.161 -14.625 1.00 93.19 208 SER A O 1
ATOM 1629 N N . ASN A 1 209 ? 18.574 -3.826 -12.989 1.00 94.25 209 ASN A N 1
ATOM 1630 C CA . ASN A 1 209 ? 17.264 -3.598 -13.583 1.00 94.25 209 ASN A CA 1
ATOM 1631 C C . ASN A 1 209 ? 17.363 -2.824 -14.901 1.00 94.25 209 ASN A C 1
ATOM 1633 O O . ASN A 1 209 ? 16.696 -3.198 -15.858 1.00 94.25 209 ASN A O 1
ATOM 1637 N N . CYS A 1 210 ? 18.233 -1.813 -14.999 1.00 93.94 210 CYS A N 1
ATOM 1638 C CA . CYS A 1 210 ? 18.496 -1.105 -16.257 1.00 93.94 210 CYS A CA 1
ATOM 1639 C C . CYS A 1 210 ? 18.997 -2.053 -17.349 1.00 93.94 210 CYS A C 1
ATOM 1641 O O . CYS A 1 210 ? 18.481 -2.029 -18.464 1.00 93.94 210 CYS A O 1
ATOM 1643 N N . ALA A 1 211 ? 19.990 -2.890 -17.028 1.00 93.62 211 ALA A N 1
ATOM 1644 C CA . ALA A 1 211 ? 20.539 -3.854 -17.977 1.00 93.62 211 ALA A CA 1
ATOM 1645 C C . ALA A 1 211 ? 19.450 -4.822 -18.461 1.00 93.62 211 ALA A C 1
ATOM 1647 O O . ALA A 1 211 ? 19.230 -4.945 -19.664 1.00 93.62 211 ALA A O 1
ATOM 1648 N N . LYS A 1 212 ? 18.688 -5.412 -17.530 1.00 94.06 212 LYS A N 1
ATOM 1649 C CA . LYS A 1 212 ? 17.603 -6.328 -17.892 1.00 94.06 212 LYS A CA 1
ATOM 1650 C C . LYS A 1 212 ? 16.488 -5.639 -18.682 1.00 94.06 212 LYS A C 1
ATOM 1652 O O . LYS A 1 212 ? 15.916 -6.246 -19.581 1.00 94.06 212 LYS A O 1
ATOM 1657 N N . PHE A 1 213 ? 16.165 -4.387 -18.369 1.00 92.31 213 PHE A N 1
ATOM 1658 C CA . PHE A 1 213 ? 15.141 -3.636 -19.091 1.00 92.31 213 PHE A CA 1
ATOM 1659 C C . PHE A 1 213 ? 15.542 -3.385 -20.550 1.00 92.31 213 PHE A C 1
ATOM 1661 O O . PHE A 1 213 ? 14.708 -3.5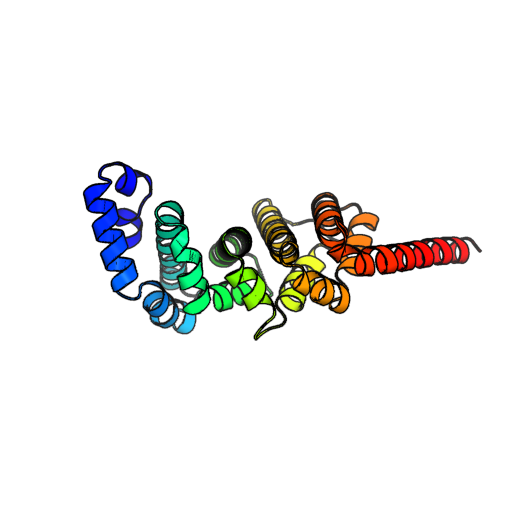32 -21.442 1.00 92.31 213 PHE A O 1
ATOM 1668 N N . ILE A 1 214 ? 16.822 -3.091 -20.812 1.00 91.12 214 ILE A N 1
ATOM 1669 C CA . ILE A 1 214 ? 17.356 -2.985 -22.179 1.00 91.12 214 ILE A CA 1
ATOM 1670 C C . ILE A 1 214 ? 17.215 -4.319 -22.919 1.00 91.12 214 ILE A C 1
ATOM 1672 O O . ILE A 1 214 ? 16.754 -4.316 -24.060 1.00 91.12 214 ILE A O 1
ATOM 1676 N N . ASP A 1 215 ? 17.545 -5.443 -22.273 1.00 91.06 215 ASP A N 1
ATOM 1677 C CA . ASP A 1 215 ? 17.400 -6.775 -22.876 1.00 91.06 215 ASP A CA 1
ATOM 1678 C C . ASP A 1 215 ? 15.939 -7.052 -23.274 1.00 91.06 215 ASP A C 1
ATOM 1680 O O . ASP A 1 215 ? 15.663 -7.421 -24.414 1.00 91.06 215 ASP A O 1
ATOM 1684 N N . ILE A 1 216 ? 14.989 -6.777 -22.370 1.00 89.19 216 ILE A N 1
ATOM 1685 C CA . ILE A 1 216 ? 13.545 -6.956 -22.608 1.00 89.19 216 ILE A CA 1
ATOM 1686 C C . ILE A 1 216 ? 13.059 -6.102 -23.792 1.00 89.19 216 ILE A C 1
ATOM 1688 O O . ILE A 1 216 ? 12.256 -6.556 -24.612 1.00 89.19 216 ILE A O 1
ATOM 1692 N N . LEU A 1 217 ? 13.522 -4.853 -23.900 1.00 83.44 217 LEU A N 1
ATOM 1693 C CA . LEU A 1 217 ? 13.172 -3.979 -25.023 1.00 83.44 217 LEU A CA 1
ATOM 1694 C C . LEU A 1 217 ? 13.814 -4.445 -26.338 1.00 83.44 217 LEU A C 1
ATOM 1696 O O . LEU A 1 217 ? 13.171 -4.372 -27.388 1.00 83.44 217 LEU A O 1
ATOM 1700 N N . GLY A 1 218 ? 15.053 -4.938 -26.284 1.00 77.00 218 GLY A N 1
ATOM 1701 C CA . GLY A 1 218 ? 15.763 -5.510 -27.427 1.00 77.00 218 GLY A CA 1
ATOM 1702 C C . GLY A 1 218 ? 15.041 -6.728 -28.006 1.00 77.00 218 GLY A C 1
ATOM 1703 O O . GLY A 1 218 ? 14.805 -6.779 -29.213 1.00 77.00 218 GLY A O 1
ATOM 1704 N N . GLU A 1 219 ? 14.606 -7.653 -27.148 1.00 73.31 219 GLU A N 1
ATOM 1705 C CA . GLU A 1 219 ? 13.776 -8.806 -27.529 1.00 73.31 219 GLU A CA 1
ATOM 1706 C C . GLU A 1 219 ? 12.479 -8.354 -28.224 1.00 73.31 219 GLU A C 1
ATOM 1708 O O . GLU A 1 219 ? 12.150 -8.830 -29.310 1.00 73.31 219 GLU A O 1
ATOM 1713 N N . CYS A 1 220 ? 11.796 -7.341 -27.680 1.00 67.31 220 CYS A N 1
ATOM 1714 C CA . CYS A 1 220 ? 10.569 -6.806 -28.280 1.00 67.31 220 CYS A CA 1
ATOM 1715 C C . CYS A 1 220 ? 10.785 -6.202 -29.682 1.00 67.31 220 CYS A C 1
ATOM 1717 O O . CYS A 1 220 ? 9.894 -6.276 -30.533 1.00 67.31 220 CYS A O 1
ATOM 1719 N N . LEU A 1 221 ? 11.929 -5.557 -29.929 1.00 60.41 221 LEU A N 1
ATOM 1720 C CA . LEU A 1 221 ? 12.259 -5.005 -31.248 1.00 60.41 221 LEU A CA 1
ATOM 1721 C C . LEU A 1 221 ? 12.505 -6.118 -32.270 1.00 60.41 221 LEU A C 1
ATOM 1723 O O . LEU A 1 221 ? 12.012 -6.030 -33.395 1.00 60.41 221 LEU A O 1
ATOM 1727 N N . ILE A 1 222 ? 13.219 -7.168 -31.864 1.00 64.94 222 ILE A N 1
ATOM 1728 C CA . ILE A 1 222 ? 13.497 -8.337 -32.704 1.00 64.94 222 ILE A CA 1
ATOM 1729 C C . ILE A 1 222 ? 12.190 -9.059 -33.058 1.00 64.94 222 ILE A C 1
ATOM 1731 O O . ILE A 1 222 ? 11.940 -9.315 -34.237 1.00 64.94 222 ILE A O 1
ATOM 1735 N N . ASP A 1 223 ? 11.307 -9.292 -32.086 1.00 63.22 223 ASP A N 1
ATOM 1736 C CA . ASP A 1 223 ? 10.004 -9.931 -32.317 1.00 63.22 223 ASP A CA 1
ATOM 1737 C C . ASP A 1 223 ? 9.133 -9.147 -33.310 1.00 63.22 223 ASP A C 1
ATOM 1739 O O . ASP A 1 223 ? 8.533 -9.728 -34.218 1.00 63.22 223 ASP A O 1
ATOM 1743 N N . ASN A 1 224 ? 9.101 -7.814 -33.202 1.00 60.09 224 ASN A N 1
ATOM 1744 C CA . ASN A 1 224 ? 8.379 -6.974 -34.162 1.00 60.09 224 ASN A CA 1
ATOM 1745 C C . ASN A 1 224 ? 8.961 -7.081 -35.580 1.00 60.09 224 ASN A C 1
ATOM 1747 O O . ASN A 1 224 ? 8.207 -7.062 -36.551 1.00 60.09 224 ASN A O 1
ATOM 1751 N N . MET A 1 225 ? 10.283 -7.219 -35.718 1.00 52.06 225 MET A N 1
ATOM 1752 C CA . MET A 1 225 ? 10.918 -7.437 -37.021 1.00 52.06 225 MET A CA 1
ATOM 1753 C C . MET A 1 225 ? 10.610 -8.821 -37.606 1.00 52.06 225 MET A C 1
ATOM 1755 O O . MET A 1 225 ? 10.515 -8.948 -38.827 1.00 52.06 225 MET A O 1
ATOM 1759 N N . HIS A 1 226 ? 10.441 -9.846 -36.767 1.00 55.25 226 HIS A N 1
ATOM 1760 C CA . HIS A 1 226 ? 10.062 -11.189 -37.211 1.00 55.25 226 HIS A CA 1
ATOM 1761 C C . HIS A 1 226 ? 8.584 -11.295 -37.608 1.00 55.25 226 HIS A C 1
ATOM 1763 O O . HIS A 1 226 ? 8.292 -11.972 -38.585 1.00 55.25 226 HIS A O 1
ATOM 1769 N N . CYS A 1 227 ? 7.669 -10.590 -36.935 1.00 45.16 227 CYS A N 1
ATOM 1770 C CA . CYS A 1 227 ? 6.245 -10.537 -37.311 1.00 45.16 227 CYS A CA 1
ATOM 1771 C C . CYS A 1 227 ? 5.956 -9.749 -38.605 1.00 45.16 227 CYS A C 1
ATOM 1773 O O . CYS A 1 227 ? 4.848 -9.823 -39.130 1.00 45.16 227 CYS A O 1
ATOM 1775 N N . LEU A 1 228 ? 6.922 -8.968 -39.099 1.00 45.72 228 LEU A N 1
ATOM 1776 C CA . LEU A 1 228 ? 6.826 -8.206 -40.352 1.00 45.72 228 LEU A CA 1
ATOM 1777 C C . LEU A 1 228 ? 7.370 -8.970 -41.578 1.00 45.72 228 LEU A C 1
ATOM 1779 O O . LEU A 1 228 ? 7.385 -8.406 -42.675 1.00 45.72 228 LEU A O 1
ATOM 1783 N N . ARG A 1 229 ? 7.835 -10.214 -41.405 1.00 40.50 229 ARG A N 1
ATOM 1784 C CA . ARG A 1 229 ? 8.251 -11.123 -42.487 1.00 40.50 229 ARG A CA 1
ATOM 1785 C C . ARG A 1 229 ? 7.230 -12.233 -42.680 1.00 40.50 229 ARG A C 1
ATOM 1787 O O . ARG A 1 229 ? 7.051 -12.619 -43.855 1.00 40.50 229 ARG A O 1
#

InterPro domains:
  IPR011989 Armadillo-like helical [G3DSA:1.25.10.10] (1-224)
  IPR013180 Beta-catenin-like protein 1, N-terminal [PF08216] (2-218)
  IPR016024 Armadillo-type fold [SSF48371] (33-216)
  IPR039678 Beta-catenin-like protein 1 [PTHR14978] (2-218)

pLDDT: mean 89.55, std 10.45, range [40.5, 98.75]

Sequence (229 aa):
LLFKELTDVDTLNEGEGGAAKLIDALVGGQLIETLVQQSVERLDETVKDEADAIHNALSVVENVLDFRPAFADSCVEQGLFSWLLRRATQRGTLDANKMYASELLALLLQSTELARKRLTEKVDGFDLLLRSLATYKRHDPASADEREHMENLFDAVCAALMYAPNRQKFLDGEGLQLMNLMLRERKQSRESALKVLDYATNGVEGKSNCAKFIDILGECLIDNMHCLR